Protein AF-0000000070113422 (afdb_homodimer)

Nearest PDB structures (foldseek):
  3vpr-assembly2_D  TM=5.831E-01  e=2.832E-05  Thermus thermophilus HB8
  3vpr-assembly2_C  TM=5.963E-01  e=5.078E-05  Thermus thermophilus HB8
  4x1e-assembly1_B  TM=6.427E-01  e=1.493E-04  Escherichia coli CFT073
  3v6g-assembly1_A  TM=6.268E-01  e=6.877E-04  Mycobacterium tuberculosis
  2g3b-assembly1_A  TM=4.630E-01  e=4.800E-04  Rhodococcus jostii RHA1

Foldseek 3Di:
DPDDDPVRLLLLLLLLVLQQCLVQNLVRDDLCNSCVRSVHDSVVSCVVQVDSVSSVVVSLVVLLVQLLVLLVVLVPPDQDLVLLLSSLLSVLVVCLVRVSSLSLLVSLVVDDCPDPSNVSNVSNVVSSCSSNPPNQVPDVVSNQLQVVLSVLSSVCSNVCSVVDDPVNSVVSSVSSSVSSVPPDPD/DPDDDPVRLLLLLLLLVLQQCLVQNLVRDDLCNSCVRSVHDSVVSCVVVVDSVSSVVSSLVVLLVQLLVLLVVLVPPDQDLVLLLSSLLSVLVVCLVRVSSLSLLVSLVVDDCPDPSVVSNVSNVVSSCSSNPPNQVPDVVSNQLQVVLSVLSSVCSNVCSVVDDPVNSVVSSVSSSVSSVPPDPD

InterPro domains:
  IPR001647 DNA-binding HTH domain, TetR-type [PF00440] (13-59)
  IPR001647 DNA-binding HTH domain, TetR-type [PR00455] (13-26)
  IPR001647 DNA-binding HTH domain, TetR-type [PR00455] (34-57)
  IPR001647 DNA-binding HTH domain, TetR-type [PS50977] (7-67)
  IPR009057 Homedomain-like superfamily [SSF46689] (3-75)
  IPR050109 HTH-type, TetR-like transcriptional regulator [PTHR30055] (1-180)

Organism: Actinoplanes teichomyceticus (NCBI:txid1867)

pLDDT: mean 88.75, std 9.67, range [28.05, 96.75]

Structure (mmCIF, N/CA/C/O backbone):
data_AF-0000000070113422-model_v1
#
loop_
_entity.id
_entity.type
_entity.pdbx_description
1 polymer 'TetR family transcriptional regulator'
#
loop_
_atom_site.group_PDB
_atom_site.id
_atom_site.type_symbol
_atom_site.label_atom_id
_atom_site.label_alt_id
_atom_site.label_comp_id
_atom_site.label_asym_id
_atom_site.label_entity_id
_atom_site.label_seq_id
_atom_site.pdbx_PDB_ins_code
_atom_site.Cartn_x
_atom_site.Cartn_y
_atom_site.Cartn_z
_atom_site.occupancy
_atom_site.B_iso_or_equiv
_atom_site.auth_seq_id
_atom_site.auth_comp_id
_atom_site.auth_asym_id
_atom_site.auth_atom_id
_atom_site.pdbx_PDB_model_num
ATOM 1 N N . MET A 1 1 ? -3.396 35.594 -3.293 1 52.91 1 MET A N 1
ATOM 2 C CA . MET A 1 1 ? -3.623 34.5 -2.342 1 52.91 1 MET A CA 1
ATOM 3 C C . MET A 1 1 ? -2.889 34.75 -1.03 1 52.91 1 MET A C 1
ATOM 5 O O . MET A 1 1 ? -1.793 35.312 -1.03 1 52.91 1 MET A O 1
ATOM 9 N N . PRO A 1 2 ? -3.58 34.875 0.141 1 65.56 2 PRO A N 1
ATOM 10 C CA . PRO A 1 2 ? -2.936 35.156 1.428 1 65.56 2 PRO A CA 1
ATOM 11 C C . PRO A 1 2 ? -1.639 34.375 1.618 1 65.56 2 PRO A C 1
ATOM 13 O O . PRO A 1 2 ? -1.47 33.281 1.034 1 65.56 2 PRO A O 1
ATOM 16 N N . ARG A 1 3 ? -0.644 34.969 2.029 1 72.62 3 ARG A N 1
ATOM 17 C CA . ARG A 1 3 ? 0.662 34.375 2.309 1 72.62 3 ARG A CA 1
ATOM 18 C C . ARG A 1 3 ? 0.523 33.125 3.139 1 72.62 3 ARG A C 1
ATOM 20 O O . ARG A 1 3 ? -0.193 33.094 4.141 1 72.62 3 ARG A O 1
ATOM 27 N N . PRO A 1 4 ? 1.036 31.938 2.666 1 71.69 4 PRO A N 1
ATOM 28 C CA . PRO A 1 4 ? 0.929 30.719 3.471 1 71.69 4 PRO A CA 1
ATOM 29 C C . PRO A 1 4 ? 1.475 30.906 4.887 1 71.69 4 PRO A C 1
ATOM 31 O O . PRO A 1 4 ? 2.428 31.656 5.094 1 71.69 4 PRO A O 1
ATOM 34 N N . THR A 1 5 ? 0.739 30.391 5.914 1 83.31 5 THR A N 1
ATOM 35 C CA . THR A 1 5 ? 1.202 30.375 7.297 1 83.31 5 THR A CA 1
ATOM 36 C C . THR A 1 5 ? 2.457 29.516 7.434 1 83.31 5 THR A C 1
ATOM 38 O O . THR A 1 5 ? 2.797 28.75 6.531 1 83.31 5 THR A O 1
ATOM 41 N N . LYS A 1 6 ? 3.221 29.766 8.484 1 82.44 6 LYS A N 1
ATOM 42 C CA . LYS A 1 6 ? 4.43 29 8.766 1 82.44 6 LYS A CA 1
ATOM 43 C C . LYS A 1 6 ? 4.141 27.5 8.773 1 82.44 6 LYS A C 1
ATOM 45 O O . LYS A 1 6 ? 4.918 26.703 8.234 1 82.44 6 LYS A O 1
ATOM 50 N N . GLN A 1 7 ? 3.006 27.156 9.305 1 83.44 7 GLN A N 1
ATOM 51 C CA . GLN A 1 7 ? 2.633 25.75 9.414 1 83.44 7 GLN A CA 1
ATOM 52 C C . GLN A 1 7 ? 2.354 25.141 8.039 1 83.44 7 GLN A C 1
ATOM 54 O O . GLN A 1 7 ? 2.734 24 7.773 1 83.44 7 GLN A O 1
ATOM 59 N N . GLN A 1 8 ? 1.734 25.922 7.227 1 84.62 8 GLN A N 1
ATOM 60 C CA . GLN A 1 8 ? 1.415 25.453 5.887 1 84.62 8 GLN A CA 1
ATOM 61 C C . GLN A 1 8 ? 2.682 25.203 5.07 1 84.62 8 GLN A C 1
ATOM 63 O O . GLN A 1 8 ? 2.764 24.25 4.309 1 84.62 8 GLN A O 1
ATOM 68 N N . ILE A 1 9 ? 3.615 26.125 5.293 1 85.88 9 ILE A N 1
ATOM 69 C CA . ILE A 1 9 ? 4.887 26 4.586 1 85.88 9 ILE A CA 1
ATOM 70 C C . ILE A 1 9 ? 5.621 24.75 5.07 1 85.88 9 ILE A C 1
ATOM 72 O O . ILE A 1 9 ? 6.129 23.969 4.262 1 85.88 9 ILE A O 1
ATOM 76 N N . ASP A 1 10 ? 5.66 24.547 6.371 1 90.31 10 ASP A N 1
ATOM 77 C CA . ASP A 1 10 ? 6.312 23.375 6.93 1 90.31 10 ASP A CA 1
ATOM 78 C C . ASP A 1 10 ? 5.66 22.094 6.418 1 90.31 10 ASP A C 1
ATOM 80 O O . ASP A 1 10 ? 6.352 21.125 6.078 1 90.31 10 ASP A O 1
ATOM 84 N N . ASP A 1 11 ? 4.344 22.172 6.32 1 89.62 11 ASP A N 1
ATOM 85 C CA . ASP A 1 11 ? 3.615 21 5.844 1 89.62 11 ASP A CA 1
ATOM 86 C C . ASP A 1 11 ? 3.99 20.672 4.402 1 89.62 11 ASP A C 1
ATOM 88 O O . ASP A 1 11 ? 4.152 19.5 4.055 1 89.62 11 ASP A O 1
ATOM 92 N N . GLU A 1 12 ? 4.074 21.641 3.672 1 90.5 12 GLU A N 1
ATOM 93 C CA . GLU A 1 12 ? 4.445 21.453 2.271 1 90.5 12 GLU A CA 1
ATOM 94 C C . GLU A 1 12 ? 5.852 20.875 2.145 1 90.5 12 GLU A C 1
ATOM 96 O O . GLU A 1 12 ? 6.082 19.953 1.357 1 90.5 12 GLU A O 1
ATOM 101 N N . ILE A 1 13 ? 6.746 21.438 2.902 1 93.38 13 ILE A N 1
ATOM 102 C CA . ILE A 1 13 ? 8.133 20.984 2.879 1 93.38 13 ILE A CA 1
ATOM 103 C C . ILE A 1 13 ? 8.211 19.531 3.354 1 93.38 13 ILE A C 1
ATOM 105 O O . ILE A 1 13 ? 8.852 18.703 2.713 1 93.38 13 ILE A O 1
ATOM 109 N N . LEU A 1 14 ? 7.523 19.297 4.441 1 94.94 14 LEU A N 1
ATOM 110 C CA . LEU A 1 14 ? 7.602 17.969 5.051 1 94.94 14 LEU A CA 1
ATOM 111 C C . LEU A 1 14 ? 6.953 16.922 4.156 1 94.94 14 LEU A C 1
ATOM 113 O O . LEU A 1 14 ? 7.438 15.789 4.07 1 94.94 14 LEU A O 1
ATOM 117 N N . ASP A 1 15 ? 5.887 17.312 3.502 1 94.5 15 ASP A N 1
ATOM 118 C CA . ASP A 1 15 ? 5.242 16.359 2.6 1 94.5 15 ASP A CA 1
ATOM 119 C C . ASP A 1 15 ? 6.117 16.078 1.381 1 94.5 15 ASP A C 1
ATOM 121 O O . ASP A 1 15 ? 6.211 14.93 0.93 1 94.5 15 ASP A O 1
ATOM 125 N N . ALA A 1 16 ? 6.711 17.047 0.904 1 93.69 16 ALA A N 1
ATOM 126 C CA . ALA A 1 16 ? 7.637 16.875 -0.215 1 93.69 16 ALA A CA 1
ATOM 127 C C . ALA A 1 16 ? 8.828 16.016 0.185 1 93.69 16 ALA A C 1
ATOM 129 O O . ALA A 1 16 ? 9.25 15.133 -0.573 1 93.69 16 ALA A O 1
ATOM 130 N N . ALA A 1 17 ? 9.359 16.312 1.336 1 95.06 17 ALA A N 1
ATOM 131 C CA . ALA A 1 17 ? 10.461 15.5 1.854 1 95.06 17 ALA A CA 1
ATOM 132 C C . ALA A 1 17 ? 10.039 14.039 2.004 1 95.06 17 ALA A C 1
ATOM 134 O O . ALA A 1 17 ? 10.781 13.133 1.61 1 95.06 17 ALA A O 1
ATOM 135 N N . ALA A 1 18 ? 8.852 13.859 2.557 1 94 18 ALA A N 1
ATOM 136 C CA . ALA A 1 18 ? 8.32 12.508 2.744 1 94 18 ALA A CA 1
ATOM 137 C C . ALA A 1 18 ? 8.234 11.766 1.415 1 94 18 ALA A C 1
ATOM 139 O O . ALA A 1 18 ? 8.602 10.594 1.332 1 94 18 ALA A O 1
ATOM 140 N N . HIS A 1 19 ? 7.777 12.438 0.447 1 92.31 19 HIS A N 1
ATOM 141 C CA . HIS A 1 19 ? 7.664 11.852 -0.885 1 92.31 19 HIS A CA 1
ATOM 142 C C . HIS A 1 19 ? 9.031 11.43 -1.419 1 92.31 19 HIS A C 1
ATOM 144 O O . HIS A 1 19 ? 9.18 10.328 -1.949 1 92.31 19 HIS A O 1
ATOM 150 N N . LEU A 1 20 ? 9.984 12.25 -1.266 1 92.38 20 LEU A N 1
ATOM 151 C CA . LEU A 1 20 ? 11.328 11.969 -1.763 1 92.38 20 LEU A CA 1
ATOM 152 C C . LEU A 1 20 ? 11.984 10.859 -0.951 1 92.38 20 LEU A C 1
ATOM 154 O O . LEU A 1 20 ? 12.656 9.984 -1.511 1 92.38 20 LEU A O 1
ATOM 158 N N . PHE A 1 21 ? 11.789 10.891 0.364 1 91.94 21 PHE A N 1
ATOM 159 C CA . PHE A 1 21 ? 12.289 9.82 1.209 1 91.94 21 PHE A CA 1
ATOM 160 C C . PHE A 1 21 ? 11.664 8.484 0.818 1 91.94 21 PHE A C 1
ATOM 162 O O . PHE A 1 21 ? 12.344 7.457 0.794 1 91.94 21 PHE A O 1
ATOM 169 N N . ALA A 1 22 ? 10.422 8.508 0.494 1 89.88 22 ALA A N 1
ATOM 170 C CA . ALA A 1 22 ? 9.711 7.297 0.097 1 89.88 22 ALA A CA 1
ATOM 171 C C . ALA A 1 22 ? 10.289 6.723 -1.195 1 89.88 22 ALA A C 1
ATOM 173 O O . ALA A 1 22 ? 10.453 5.508 -1.323 1 89.88 22 ALA A O 1
ATOM 174 N N . ARG A 1 23 ? 10.633 7.574 -2.066 1 85.44 23 ARG A N 1
ATOM 175 C CA . ARG A 1 23 ? 11.039 7.172 -3.41 1 85.44 23 ARG A CA 1
ATOM 176 C C . ARG A 1 23 ? 12.508 6.773 -3.443 1 85.44 23 ARG A C 1
ATOM 178 O O . ARG A 1 23 ? 12.883 5.809 -4.117 1 85.44 23 ARG A O 1
ATOM 185 N N . HIS A 1 24 ? 13.328 7.492 -2.643 1 84.88 24 HIS A N 1
ATOM 186 C CA . HIS A 1 24 ? 14.766 7.324 -2.828 1 84.88 24 HIS A CA 1
ATOM 187 C C . HIS A 1 24 ? 15.422 6.762 -1.573 1 84.88 24 HIS A C 1
ATOM 189 O O . HIS A 1 24 ? 16.578 6.316 -1.615 1 84.88 24 HIS A O 1
ATOM 195 N N . GLY A 1 25 ? 14.633 6.754 -0.522 1 85.88 25 GLY A N 1
ATOM 196 C CA . GLY A 1 25 ? 15.234 6.395 0.754 1 85.88 25 GLY A CA 1
ATOM 197 C C . GLY A 1 25 ? 15.828 7.582 1.488 1 85.88 25 GLY A C 1
ATOM 198 O O . GLY A 1 25 ? 16.047 8.641 0.893 1 85.88 25 GLY A O 1
ATOM 199 N N . PHE A 1 26 ? 16.188 7.383 2.76 1 84.44 26 PHE A N 1
ATOM 200 C CA . PHE A 1 26 ? 16.719 8.453 3.59 1 84.44 26 PHE A CA 1
ATOM 201 C C . PHE A 1 26 ? 18.156 8.781 3.18 1 84.44 26 PHE A C 1
ATOM 203 O O . PHE A 1 26 ? 18.516 9.945 3.053 1 84.44 26 PHE A O 1
ATOM 210 N N . LYS A 1 27 ? 18.875 7.809 2.939 1 83.12 27 LYS A N 1
ATOM 211 C CA . LYS A 1 27 ? 20.297 7.973 2.668 1 83.12 27 LYS A CA 1
ATOM 212 C C . LYS A 1 27 ? 20.531 8.633 1.309 1 83.12 27 LYS A C 1
ATOM 214 O O . LYS A 1 27 ? 21.406 9.484 1.165 1 83.12 27 LYS A O 1
ATOM 219 N N . GLU A 1 28 ? 19.656 8.352 0.332 1 86.44 28 GLU A N 1
ATOM 220 C CA . GLU A 1 28 ? 19.906 8.781 -1.042 1 86.44 28 GLU A CA 1
ATOM 221 C C . GLU A 1 28 ? 19.219 10.117 -1.33 1 86.44 28 GLU A C 1
ATOM 223 O O . GLU A 1 28 ? 19.422 10.695 -2.398 1 86.44 28 GLU A O 1
ATOM 228 N N . THR A 1 29 ? 18.438 10.57 -0.414 1 91.81 29 THR A N 1
ATOM 229 C CA . THR A 1 29 ? 17.781 11.859 -0.597 1 91.81 29 THR A CA 1
ATOM 230 C C . THR A 1 29 ? 18.609 12.984 0.016 1 91.81 29 THR A C 1
ATOM 232 O O . THR A 1 29 ? 18.906 12.961 1.211 1 91.81 29 THR A O 1
ATOM 235 N N . SER A 1 30 ? 18.938 13.984 -0.777 1 93.38 30 SER A N 1
ATOM 236 C CA . SER A 1 30 ? 19.719 15.109 -0.285 1 93.38 30 SER A CA 1
ATOM 237 C C . SER A 1 30 ? 18.828 16.281 0.105 1 93.38 30 SER A C 1
ATOM 239 O O . SER A 1 30 ? 17.688 16.391 -0.367 1 93.38 30 SER A O 1
ATOM 241 N N . VAL A 1 31 ? 19.406 17.094 0.921 1 94.12 31 VAL A N 1
ATOM 242 C CA . VAL A 1 31 ? 18.703 18.312 1.327 1 94.12 31 VAL A CA 1
ATOM 243 C C . VAL A 1 31 ? 18.484 19.203 0.112 1 94.12 31 VAL A C 1
ATOM 245 O O . VAL A 1 31 ? 17.422 19.844 -0.012 1 94.12 31 VAL A O 1
ATOM 248 N N . GLN A 1 32 ? 19.391 19.234 -0.772 1 94.81 32 GLN A N 1
ATOM 249 C CA . GLN A 1 32 ? 19.281 20.031 -1.986 1 94.81 32 GLN A CA 1
ATOM 250 C C . GLN A 1 32 ? 18.109 19.578 -2.842 1 94.81 32 GLN A C 1
ATOM 252 O O . GLN A 1 32 ? 17.359 20.391 -3.381 1 94.81 32 GLN A O 1
ATOM 257 N N . ARG A 1 33 ? 17.922 18.328 -2.979 1 94.12 33 ARG A N 1
ATOM 258 C CA . ARG A 1 33 ? 16.828 17.781 -3.762 1 94.12 33 ARG A CA 1
ATOM 259 C C . ARG A 1 33 ? 15.477 18.188 -3.174 1 94.12 33 ARG A C 1
ATOM 261 O O . ARG A 1 33 ? 14.539 18.5 -3.912 1 94.12 33 ARG A O 1
ATOM 268 N N . ILE A 1 34 ? 15.391 18.125 -1.878 1 95 34 ILE A N 1
ATOM 269 C CA . ILE A 1 34 ? 14.156 18.516 -1.203 1 95 34 ILE A CA 1
ATOM 270 C C . ILE A 1 34 ? 13.906 20.016 -1.403 1 95 34 ILE A C 1
ATOM 272 O O . ILE A 1 34 ? 12.789 20.422 -1.719 1 95 34 ILE A O 1
ATOM 276 N N . ALA A 1 35 ? 14.961 20.766 -1.252 1 95.25 35 ALA A N 1
ATOM 277 C CA . ALA A 1 35 ? 14.859 22.203 -1.458 1 95.25 35 ALA A CA 1
ATOM 278 C C . ALA A 1 35 ? 14.359 22.531 -2.865 1 95.25 35 ALA A C 1
ATOM 280 O O . ALA A 1 35 ? 13.445 23.344 -3.039 1 95.25 35 ALA A O 1
ATOM 281 N N . ASP A 1 36 ? 14.891 21.891 -3.842 1 94.94 36 ASP A N 1
ATOM 282 C CA . ASP A 1 36 ? 14.516 22.078 -5.238 1 94.94 36 ASP A CA 1
ATOM 283 C C . ASP A 1 36 ? 13.047 21.734 -5.469 1 94.94 36 ASP A C 1
ATOM 285 O O . ASP A 1 36 ? 12.352 22.406 -6.223 1 94.94 36 ASP A O 1
ATOM 289 N N . ALA A 1 37 ? 12.586 20.75 -4.812 1 91.88 37 ALA A N 1
ATOM 290 C CA . ALA A 1 37 ? 11.227 20.25 -5 1 91.88 37 ALA A CA 1
ATOM 291 C C . ALA A 1 37 ? 10.203 21.25 -4.469 1 91.88 37 ALA A C 1
ATOM 293 O O . ALA A 1 37 ? 9.078 21.328 -4.969 1 91.88 37 ALA A O 1
ATOM 294 N N . VAL A 1 38 ? 10.531 21.969 -3.49 1 92.56 38 VAL A N 1
ATOM 295 C CA . VAL A 1 38 ? 9.562 22.844 -2.852 1 92.56 38 VAL A CA 1
ATOM 296 C C . VAL A 1 38 ? 9.836 24.297 -3.252 1 92.56 38 VAL A C 1
ATOM 298 O O . VAL A 1 38 ? 9.117 25.203 -2.842 1 92.56 38 VAL A O 1
ATOM 301 N N . GLY A 1 39 ? 10.875 24.516 -4.008 1 93 39 GLY A N 1
ATOM 302 C CA . GLY A 1 39 ? 11.195 25.844 -4.48 1 93 39 GLY A CA 1
ATOM 303 C C . GLY A 1 39 ? 11.859 26.703 -3.42 1 93 39 GLY A C 1
ATOM 304 O O . GLY A 1 39 ? 11.602 27.906 -3.342 1 93 39 GLY A O 1
ATOM 305 N N . TYR A 1 40 ? 12.523 26.156 -2.545 1 90.19 40 TYR A N 1
ATOM 306 C CA . TYR A 1 40 ? 13.297 26.844 -1.519 1 90.19 40 TYR A CA 1
ATOM 307 C C . TYR A 1 40 ? 14.789 26.75 -1.809 1 90.19 40 TYR A C 1
ATOM 309 O O . TYR A 1 40 ? 15.234 25.859 -2.541 1 90.19 40 TYR A O 1
ATOM 317 N N . SER A 1 41 ? 15.547 27.719 -1.226 1 92.69 41 SER A N 1
ATOM 318 C CA . SER A 1 41 ? 17 27.562 -1.205 1 92.69 41 SER A CA 1
ATOM 319 C C . SER A 1 41 ? 17.422 26.547 -0.147 1 92.69 41 SER A C 1
ATOM 321 O O . SER A 1 41 ? 16.719 26.328 0.838 1 92.69 41 SER A O 1
ATOM 323 N N . LYS A 1 42 ? 18.547 25.906 -0.457 1 94.31 42 LYS A N 1
ATOM 324 C CA . LYS A 1 42 ? 19.094 24.984 0.54 1 94.31 42 LYS A CA 1
ATOM 325 C C . LYS A 1 42 ? 19.297 25.688 1.882 1 94.31 42 LYS A C 1
ATOM 327 O O . LYS A 1 42 ? 18.984 25.125 2.934 1 94.31 42 LYS A O 1
ATOM 332 N N . THR A 1 43 ? 19.719 26.938 1.799 1 93.56 43 THR A N 1
ATOM 333 C CA . THR A 1 43 ? 19.969 27.719 3 1 93.56 43 THR A CA 1
ATOM 334 C C . THR A 1 43 ? 18.656 27.984 3.75 1 93.56 43 THR A C 1
ATOM 336 O O . THR A 1 43 ? 18.609 27.844 4.973 1 93.56 43 THR A O 1
ATOM 339 N N . GLY A 1 44 ? 17.656 28.328 3.049 1 92.88 44 GLY A N 1
ATOM 340 C CA . GLY A 1 44 ? 16.359 28.562 3.648 1 92.88 44 GLY A CA 1
ATOM 341 C C . GLY A 1 44 ? 15.781 27.328 4.316 1 92.88 44 GLY A C 1
ATOM 342 O O . GLY A 1 44 ? 15.203 27.422 5.402 1 92.88 44 GLY A O 1
ATOM 343 N N . LEU A 1 45 ? 15.961 26.219 3.654 1 94.25 45 LEU A N 1
ATOM 344 C CA . LEU A 1 45 ? 15.484 24.953 4.199 1 94.25 45 LEU A CA 1
ATOM 345 C C . LEU A 1 45 ? 16.25 24.578 5.465 1 94.25 45 LEU A C 1
ATOM 347 O O . LEU A 1 45 ? 15.648 24.141 6.449 1 94.25 45 LEU A O 1
ATOM 351 N N . LEU A 1 46 ? 17.547 24.859 5.453 1 94.12 46 LEU A N 1
ATOM 352 C CA . LEU A 1 46 ? 18.406 24.5 6.57 1 94.12 46 LEU A CA 1
ATOM 353 C C . LEU A 1 46 ? 18.188 25.422 7.762 1 94.12 46 LEU A C 1
ATOM 355 O O . LEU A 1 46 ? 18.5 25.062 8.898 1 94.12 46 LEU A O 1
ATOM 359 N N . HIS A 1 47 ? 17.688 26.578 7.5 1 93.44 47 HIS A N 1
ATOM 360 C CA . HIS A 1 47 ? 17.281 27.453 8.594 1 93.44 47 HIS A CA 1
ATOM 361 C C . HIS A 1 47 ? 16.125 26.859 9.375 1 93.44 47 HIS A C 1
ATOM 363 O O . HIS A 1 47 ? 16.062 26.984 10.602 1 93.44 47 HIS A O 1
ATOM 369 N N . ARG A 1 48 ? 15.273 26.203 8.695 1 92 48 ARG A N 1
ATOM 370 C CA . ARG A 1 48 ? 14.102 25.609 9.312 1 92 48 ARG A CA 1
ATOM 371 C C . ARG A 1 48 ? 14.422 24.219 9.867 1 92 48 ARG A C 1
ATOM 373 O O . ARG A 1 48 ? 13.953 23.859 10.953 1 92 48 ARG A O 1
ATOM 380 N N . PHE A 1 49 ? 15.188 23.453 9.086 1 94.81 49 PHE A N 1
ATOM 381 C CA . PHE A 1 49 ? 15.625 22.109 9.445 1 94.81 49 PHE A CA 1
ATOM 382 C C . PHE A 1 49 ? 17.141 21.969 9.305 1 94.81 49 PHE A C 1
ATOM 384 O O . PHE A 1 49 ? 17.641 21.625 8.234 1 94.81 49 PHE A O 1
ATOM 391 N N . PRO A 1 50 ? 17.828 22.141 10.383 1 93.88 50 PRO A N 1
ATOM 392 C CA . PRO A 1 50 ? 19.266 22.391 10.352 1 93.88 50 PRO A CA 1
ATOM 393 C C . PRO A 1 50 ? 20.062 21.219 9.773 1 93.88 50 PRO A C 1
ATOM 395 O O . PRO A 1 50 ? 21.188 21.406 9.312 1 93.88 50 PRO A O 1
ATOM 398 N N . THR A 1 51 ? 19.516 19.984 9.961 1 93 51 THR A N 1
ATOM 399 C CA . THR A 1 51 ? 20.203 18.812 9.398 1 93 51 THR A CA 1
ATOM 400 C C . THR A 1 51 ? 19.203 17.922 8.664 1 93 51 THR A C 1
ATOM 402 O O . THR A 1 51 ? 17.984 18.047 8.844 1 93 51 THR A O 1
ATOM 405 N N . LYS A 1 52 ? 19.766 17.062 7.84 1 92 52 LYS A N 1
ATOM 406 C CA . LYS A 1 52 ? 18.922 16.062 7.168 1 92 52 LYS A CA 1
ATOM 407 C C . LYS A 1 52 ? 18.188 15.188 8.18 1 92 52 LYS A C 1
ATOM 409 O O . LYS A 1 52 ? 17.031 14.844 7.988 1 92 52 LYS A O 1
ATOM 414 N N . GLU A 1 53 ? 18.906 14.875 9.242 1 92.19 53 GLU A N 1
ATOM 415 C CA . GLU A 1 53 ? 18.328 14.055 10.297 1 92.19 53 GLU A CA 1
ATOM 416 C C . GLU A 1 53 ? 17.172 14.773 10.992 1 92.19 53 GLU A C 1
ATOM 418 O O . GLU A 1 53 ? 16.156 14.156 11.312 1 92.19 53 GLU A O 1
ATOM 423 N N . ALA A 1 54 ? 17.359 15.984 11.18 1 94.5 54 ALA A N 1
ATOM 424 C CA . ALA A 1 54 ? 16.297 16.781 11.789 1 94.5 54 ALA A CA 1
ATOM 425 C C . ALA A 1 54 ? 15.07 16.828 10.883 1 94.5 54 ALA A C 1
ATOM 427 O O . ALA A 1 54 ? 13.938 16.797 11.375 1 94.5 54 ALA A O 1
ATOM 428 N N . LEU A 1 55 ? 15.344 16.906 9.602 1 94.06 55 LEU A N 1
ATOM 429 C CA . LEU A 1 55 ? 14.258 16.906 8.633 1 94.06 55 LEU A CA 1
ATOM 430 C C . LEU A 1 55 ? 13.539 15.562 8.617 1 94.06 55 LEU A C 1
ATOM 432 O O . LEU A 1 55 ? 12.305 15.516 8.617 1 94.06 55 LEU A O 1
ATOM 436 N N . GLN A 1 56 ? 14.305 14.523 8.656 1 92.38 56 GLN A N 1
ATOM 437 C CA . GLN A 1 56 ? 13.742 13.18 8.719 1 92.38 56 GLN A CA 1
ATOM 438 C C . GLN A 1 56 ? 12.875 13.008 9.961 1 92.38 56 GLN A C 1
ATOM 440 O O . GLN A 1 56 ? 11.758 12.492 9.875 1 92.38 56 GLN A O 1
ATOM 445 N N . GLU A 1 57 ? 13.383 13.406 11.047 1 93.38 57 GLU A N 1
ATOM 446 C CA . GLU A 1 57 ? 12.656 13.312 12.305 1 93.38 57 GLU A CA 1
ATOM 447 C C . GLU A 1 57 ? 11.367 14.141 12.266 1 93.38 57 GLU A C 1
ATOM 449 O O . GLU A 1 57 ? 10.336 13.711 12.766 1 93.38 57 GLU A O 1
ATOM 454 N N . ALA A 1 58 ? 11.477 15.266 11.672 1 94.5 58 ALA A N 1
ATOM 455 C CA . ALA A 1 58 ? 10.32 16.156 11.578 1 94.5 58 ALA A CA 1
ATOM 456 C C . ALA A 1 58 ? 9.219 15.531 10.734 1 94.5 58 ALA A C 1
ATOM 458 O O . ALA A 1 58 ? 8.031 15.695 11.031 1 94.5 58 ALA A O 1
ATOM 459 N N . VAL A 1 59 ? 9.586 14.883 9.688 1 94.19 59 VAL A N 1
ATOM 460 C CA . VAL A 1 59 ? 8.625 14.219 8.82 1 94.19 59 VAL A CA 1
ATOM 461 C C . VAL A 1 59 ? 7.871 13.148 9.609 1 94.19 59 VAL A C 1
ATOM 463 O O . VAL A 1 59 ? 6.641 13.094 9.57 1 94.19 59 VAL A O 1
ATOM 466 N N . VAL A 1 60 ? 8.586 12.328 10.352 1 92.56 60 VAL A N 1
ATOM 467 C CA . VAL A 1 60 ? 7.992 11.25 11.141 1 92.56 60 VAL A CA 1
ATOM 468 C C . VAL A 1 60 ? 7.129 11.836 12.25 1 92.56 60 VAL A C 1
ATOM 470 O O . VAL A 1 60 ? 6 11.391 12.477 1 92.56 60 VAL A O 1
ATOM 473 N N . GLU A 1 61 ? 7.648 12.82 12.867 1 93.38 61 GLU A N 1
ATOM 474 C CA . GLU A 1 61 ? 6.934 13.453 13.969 1 93.38 61 GLU A CA 1
ATOM 475 C C . GLU A 1 61 ? 5.633 14.094 13.492 1 93.38 61 GLU A C 1
ATOM 477 O O . GLU A 1 61 ? 4.641 14.117 14.219 1 93.38 61 GLU A O 1
ATOM 482 N N . ARG A 1 62 ? 5.711 14.664 12.367 1 92 62 ARG A N 1
ATOM 483 C CA . ARG A 1 62 ? 4.492 15.25 11.812 1 92 62 ARG A CA 1
ATOM 484 C C . ARG A 1 62 ? 3.42 14.18 11.609 1 92 62 ARG A C 1
ATOM 486 O O . ARG A 1 62 ? 2.252 14.398 11.938 1 92 62 ARG A O 1
ATOM 493 N N . CYS A 1 63 ? 3.785 13.062 11.086 1 90.62 63 CYS A N 1
ATOM 494 C CA . CYS A 1 63 ? 2.857 11.953 10.891 1 90.62 63 CYS A CA 1
ATOM 495 C C . CYS A 1 63 ? 2.291 11.469 12.219 1 90.62 63 CYS A C 1
ATOM 497 O O . CYS A 1 63 ? 1.075 11.344 12.367 1 90.62 63 CYS A O 1
ATOM 499 N N . VAL A 1 64 ? 3.152 11.266 13.148 1 92.12 64 VAL A N 1
ATOM 500 C CA . VAL A 1 64 ? 2.773 10.797 14.477 1 92.12 64 VAL A CA 1
ATOM 501 C C . VAL A 1 64 ? 1.841 11.812 15.133 1 92.12 64 VAL A C 1
ATOM 503 O O . VAL A 1 64 ? 0.813 11.438 15.711 1 92.12 64 VAL A O 1
ATOM 506 N N . GLY A 1 65 ? 2.238 13.055 15 1 92.81 65 GLY A N 1
ATOM 507 C CA . GLY A 1 65 ? 1.433 14.109 15.586 1 92.81 65 GLY A CA 1
ATOM 508 C C . GLY A 1 65 ? 0.026 14.172 15.023 1 92.81 65 GLY A C 1
ATOM 509 O O . GLY A 1 65 ? -0.941 14.352 15.766 1 92.81 65 GLY A O 1
ATOM 510 N N . GLN A 1 66 ? -0.119 14.055 13.758 1 92.31 66 GLN A N 1
ATOM 511 C CA . GLN A 1 66 ? -1.424 14.078 13.102 1 92.31 66 GLN A CA 1
ATOM 512 C C . GLN A 1 66 ? -2.285 12.898 13.539 1 92.31 66 GLN A C 1
ATOM 514 O O . GLN A 1 66 ? -3.486 13.055 13.773 1 92.31 66 GLN A O 1
ATOM 519 N N . LEU A 1 67 ? -1.705 11.75 13.648 1 92.88 67 LEU A N 1
ATOM 520 C CA . LEU A 1 67 ? -2.428 10.562 14.109 1 92.88 67 LEU A CA 1
ATOM 521 C C . LEU A 1 67 ? -2.83 10.711 15.578 1 92.88 67 LEU A C 1
ATOM 523 O O . LEU A 1 67 ? -3.922 10.297 15.969 1 92.88 67 LEU A O 1
ATOM 527 N N . ARG A 1 68 ? -1.936 11.258 16.328 1 93.69 68 ARG A N 1
ATOM 528 C CA . ARG A 1 68 ? -2.25 11.523 17.734 1 93.69 68 ARG A CA 1
ATOM 529 C C . ARG A 1 68 ? -3.436 12.477 17.859 1 93.69 68 ARG A C 1
ATOM 531 O O . ARG A 1 68 ? -4.281 12.305 18.734 1 93.69 68 ARG A O 1
ATOM 538 N N . GLU A 1 69 ? -3.436 13.453 17.016 1 94.31 69 GLU A N 1
ATOM 539 C CA . GLU A 1 69 ? -4.566 14.375 17.016 1 94.31 69 GLU A CA 1
ATOM 540 C C . GLU A 1 69 ? -5.871 13.648 16.688 1 94.31 69 GLU A C 1
ATOM 542 O O . GLU A 1 69 ? -6.898 13.906 17.312 1 94.31 69 GLU A O 1
ATOM 547 N N . ILE A 1 70 ? -5.863 12.758 15.766 1 94.31 70 ILE A N 1
ATOM 548 C CA . ILE A 1 70 ? -7.039 11.961 15.438 1 94.31 70 ILE A CA 1
ATOM 549 C C . ILE A 1 70 ? -7.465 11.148 16.656 1 94.31 70 ILE A C 1
ATOM 551 O O . ILE A 1 70 ? -8.648 11.117 17 1 94.31 70 ILE A O 1
ATOM 555 N N . ALA A 1 71 ? -6.488 10.492 17.266 1 93.5 71 ALA A N 1
ATOM 556 C CA . ALA A 1 71 ? -6.77 9.68 18.453 1 93.5 71 ALA A CA 1
ATOM 557 C C . ALA A 1 71 ? -7.414 10.523 19.547 1 93.5 71 ALA A C 1
ATOM 559 O O . ALA A 1 71 ? -8.344 10.07 20.219 1 93.5 71 ALA A O 1
ATOM 560 N N . THR A 1 72 ? -6.895 11.719 19.719 1 94.06 72 THR A N 1
ATOM 561 C CA . THR A 1 72 ? -7.391 12.609 20.766 1 94.06 72 THR A CA 1
ATOM 562 C C . THR A 1 72 ? -8.828 13.031 20.484 1 94.06 72 THR A C 1
ATOM 564 O O . THR A 1 72 ? -9.641 13.164 21.406 1 94.06 72 THR A O 1
ATOM 567 N N . THR A 1 73 ? -9.148 13.234 19.203 1 93.62 73 THR A N 1
ATOM 568 C CA . THR A 1 73 ? -10.484 13.688 18.812 1 93.62 73 THR A CA 1
ATOM 569 C C . THR A 1 73 ? -11.516 12.594 19.047 1 93.62 73 THR A C 1
ATOM 571 O O . THR A 1 73 ? -12.695 12.883 19.266 1 93.62 73 THR A O 1
ATOM 574 N N . VAL A 1 74 ? -11.062 11.344 19.094 1 94.06 74 VAL A N 1
ATOM 575 C CA . VAL A 1 74 ? -12.023 10.25 19.188 1 94.06 74 VAL A CA 1
ATOM 576 C C . VAL A 1 74 ? -11.906 9.57 20.547 1 94.06 74 VAL A C 1
ATOM 578 O O . VAL A 1 74 ? -12.523 8.531 20.781 1 94.06 74 VAL A O 1
ATOM 581 N N . VAL A 1 75 ? -11.109 10.117 21.484 1 90.12 75 VAL A N 1
ATOM 582 C CA . VAL A 1 75 ? -10.727 9.469 22.734 1 90.12 75 VAL A CA 1
ATOM 583 C C . VAL A 1 75 ? -11.977 9.203 23.578 1 90.12 75 VAL A C 1
ATOM 585 O O . VAL A 1 75 ? -12.023 8.234 24.344 1 90.12 75 VAL A O 1
ATOM 588 N N . THR A 1 76 ? -13 9.953 23.422 1 92.81 76 THR A N 1
ATOM 589 C CA . THR A 1 76 ? -14.203 9.836 24.25 1 92.81 76 THR A CA 1
ATOM 590 C C . THR A 1 76 ? -15.148 8.781 23.672 1 92.81 76 THR A C 1
ATOM 592 O O . THR A 1 76 ? -16.094 8.344 24.344 1 92.81 76 THR A O 1
ATOM 595 N N . LEU A 1 77 ? -14.977 8.336 22.422 1 94.25 77 LEU A N 1
ATOM 596 C CA . LEU A 1 77 ? -15.797 7.301 21.812 1 94.25 77 LEU A CA 1
ATOM 597 C C . LEU A 1 77 ? -15.305 5.91 22.203 1 94.25 77 LEU A C 1
ATOM 599 O O . LEU A 1 77 ? -14.109 5.629 22.141 1 94.25 77 LEU A O 1
ATOM 603 N N . PRO A 1 78 ? -16.25 5.082 22.641 1 92.5 78 PRO A N 1
ATOM 604 C CA . PRO A 1 78 ? -15.82 3.701 22.891 1 92.5 78 PRO A CA 1
ATOM 605 C C . PRO A 1 78 ? -15.391 2.977 21.625 1 92.5 78 PRO A C 1
ATOM 607 O O . PRO A 1 78 ? -15.844 3.324 20.531 1 92.5 78 PRO A O 1
ATOM 610 N N . ALA A 1 79 ? -14.5 2.02 21.812 1 90.94 79 ALA A N 1
ATOM 611 C CA . ALA A 1 79 ? -14.133 1.196 20.672 1 90.94 79 ALA A CA 1
ATOM 612 C C . ALA A 1 79 ? -15.367 0.615 19.984 1 90.94 79 ALA A C 1
ATOM 614 O O . ALA A 1 79 ? -16.312 0.187 20.656 1 90.94 79 ALA A O 1
ATOM 615 N N . GLY A 1 80 ? -15.453 0.663 18.672 1 90.88 80 GLY A N 1
ATOM 616 C CA . GLY A 1 80 ? -16.609 0.202 17.906 1 90.88 80 GLY A CA 1
ATOM 617 C C . GLY A 1 80 ? -16.781 0.932 16.594 1 90.88 80 GLY A C 1
ATOM 618 O O . GLY A 1 80 ? -15.875 1.637 16.141 1 90.88 80 GLY A O 1
ATOM 619 N N . PRO A 1 81 ? -17.953 0.762 15.961 1 93.69 81 PRO A N 1
ATOM 620 C CA . PRO A 1 81 ? -18.172 1.258 14.602 1 93.69 81 PRO A CA 1
ATOM 621 C C . PRO A 1 81 ? -18.078 2.779 14.508 1 93.69 81 PRO A C 1
ATOM 623 O O . PRO A 1 81 ? -17.5 3.307 13.547 1 93.69 81 PRO A O 1
ATOM 626 N N . ASP A 1 82 ? -18.625 3.482 15.492 1 94.94 82 ASP A N 1
ATOM 627 C CA . ASP A 1 82 ? -18.625 4.941 15.438 1 94.94 82 ASP A CA 1
ATOM 628 C C . ASP A 1 82 ? -17.203 5.488 15.57 1 94.94 82 ASP A C 1
ATOM 630 O O . ASP A 1 82 ? -16.812 6.41 14.844 1 94.94 82 ASP A O 1
ATOM 634 N N . ARG A 1 83 ? -16.438 5.004 16.516 1 95.94 83 ARG A N 1
ATOM 635 C CA . ARG A 1 83 ? -15.039 5.41 16.656 1 95.94 83 ARG A CA 1
ATOM 636 C C . ARG A 1 83 ? -14.227 5.051 15.422 1 95.94 83 ARG A C 1
ATOM 638 O O . ARG A 1 83 ? -13.453 5.871 14.93 1 95.94 83 ARG A O 1
ATOM 645 N N . ASP A 1 84 ? -14.469 3.848 14.922 1 96.25 84 ASP A N 1
ATOM 646 C CA . ASP A 1 84 ? -13.766 3.398 13.727 1 96.25 84 ASP A CA 1
ATOM 647 C C . ASP A 1 84 ? -14.008 4.348 12.555 1 96.25 84 ASP A C 1
ATOM 649 O O . ASP A 1 84 ? -13.07 4.715 11.844 1 96.25 84 ASP A O 1
ATOM 653 N N . ARG A 1 85 ? -15.25 4.723 12.367 1 95.62 85 ARG A N 1
ATOM 654 C CA . ARG A 1 85 ? -15.594 5.617 11.266 1 95.62 85 ARG A CA 1
ATOM 655 C C . ARG A 1 85 ? -14.906 6.969 11.422 1 95.62 85 ARG A C 1
ATOM 657 O O . ARG A 1 85 ? -14.422 7.543 10.445 1 95.62 85 ARG A O 1
ATOM 664 N N . SER A 1 86 ? -14.93 7.461 12.617 1 96.12 86 SER A N 1
ATOM 665 C CA . SER A 1 86 ? -14.281 8.742 12.875 1 96.12 86 SER A CA 1
ATOM 666 C C . SER A 1 86 ? -12.781 8.672 12.625 1 96.12 86 SER A C 1
ATOM 668 O O . SER A 1 86 ? -12.203 9.578 12.023 1 96.12 86 SER A O 1
ATOM 670 N N . VAL A 1 87 ? -12.156 7.594 13.094 1 96.56 87 VAL A N 1
ATOM 671 C CA . VAL A 1 87 ? -10.719 7.391 12.914 1 96.56 87 VAL A CA 1
ATOM 672 C C . VAL A 1 87 ? -10.398 7.324 11.422 1 96.56 87 VAL A C 1
ATOM 674 O O . VAL A 1 87 ? -9.523 8.047 10.938 1 96.56 87 VAL A O 1
ATOM 677 N N . ILE A 1 88 ? -11.117 6.531 10.68 1 96.5 88 ILE A N 1
ATOM 678 C CA . ILE A 1 88 ? -10.812 6.348 9.258 1 96.5 88 ILE A CA 1
ATOM 679 C C . ILE A 1 88 ? -11.109 7.633 8.5 1 96.5 88 ILE A C 1
ATOM 681 O O . ILE A 1 88 ? -10.438 7.953 7.516 1 96.5 88 ILE A O 1
ATOM 685 N N . SER A 1 89 ? -12.188 8.375 8.898 1 96.12 89 SER A N 1
ATOM 686 C CA . SER A 1 89 ? -12.461 9.664 8.273 1 96.12 89 SER A CA 1
ATOM 687 C C . SER A 1 89 ? -11.281 10.617 8.43 1 96.12 89 SER A C 1
ATOM 689 O O . SER A 1 89 ? -10.898 11.312 7.484 1 96.12 89 SER A O 1
ATOM 691 N N . GLY A 1 90 ? -10.75 10.656 9.664 1 95.19 90 GLY A N 1
ATOM 692 C CA . GLY A 1 90 ? -9.57 11.469 9.906 1 95.19 90 GLY A CA 1
ATOM 693 C C . GLY A 1 90 ? -8.367 11.031 9.094 1 95.19 90 GLY A C 1
ATOM 694 O O . GLY A 1 90 ? -7.676 11.859 8.5 1 95.19 90 GLY A O 1
ATOM 695 N N . ILE A 1 91 ? -8.117 9.773 9 1 95.44 91 ILE A N 1
ATOM 696 C CA . ILE A 1 91 ? -6.969 9.234 8.281 1 95.44 91 ILE A CA 1
ATOM 697 C C . ILE A 1 91 ? -7.152 9.453 6.781 1 95.44 91 ILE A C 1
ATOM 699 O O . ILE A 1 91 ? -6.188 9.727 6.062 1 95.44 91 ILE A O 1
ATOM 703 N N . ALA A 1 92 ? -8.367 9.32 6.27 1 94.62 92 ALA A N 1
ATOM 704 C CA . ALA A 1 92 ? -8.648 9.57 4.855 1 94.62 92 ALA A CA 1
ATOM 705 C C . ALA A 1 92 ? -8.305 11.008 4.473 1 94.62 92 ALA A C 1
ATOM 707 O O . ALA A 1 92 ? -7.695 11.25 3.428 1 94.62 92 ALA A O 1
ATOM 708 N N . ARG A 1 93 ? -8.68 11.891 5.32 1 92.06 93 ARG A N 1
ATOM 709 C CA . ARG A 1 93 ? -8.375 13.297 5.059 1 92.06 93 ARG A CA 1
ATOM 710 C C . ARG A 1 93 ? -6.871 13.539 5.059 1 92.06 93 ARG A C 1
ATOM 712 O O . ARG A 1 93 ? -6.355 14.273 4.219 1 92.06 93 ARG A O 1
ATOM 719 N N . LEU A 1 94 ? -6.227 12.953 5.984 1 90.31 94 LEU A N 1
ATOM 720 C CA . LEU A 1 94 ? -4.773 13.039 6.039 1 90.31 94 LEU A CA 1
ATOM 721 C C . LEU A 1 94 ? -4.145 12.469 4.773 1 90.31 94 LEU A C 1
ATOM 723 O O . LEU A 1 94 ? -3.252 13.086 4.184 1 90.31 94 LEU A O 1
ATOM 727 N N . ALA A 1 95 ? -4.602 11.344 4.375 1 91.38 95 ALA A N 1
ATOM 728 C CA . ALA A 1 95 ? -4.059 10.641 3.209 1 91.38 95 ALA A CA 1
ATOM 729 C C . ALA A 1 95 ? -4.23 11.477 1.943 1 91.38 95 ALA A C 1
ATOM 731 O O . ALA A 1 95 ? -3.322 11.555 1.114 1 91.38 95 ALA A O 1
ATOM 732 N N . LEU A 1 96 ? -5.312 12.141 1.788 1 88.88 96 LEU A N 1
ATOM 733 C CA . LEU A 1 96 ? -5.59 12.93 0.594 1 88.88 96 LEU A CA 1
ATOM 734 C C . LEU A 1 96 ? -4.816 14.242 0.624 1 88.88 96 LEU A C 1
ATOM 736 O O . LEU A 1 96 ? -4.434 14.766 -0.424 1 88.88 96 LEU A O 1
ATOM 740 N N . GLY A 1 97 ? -4.57 14.727 1.791 1 87.38 97 GLY A N 1
ATOM 741 C CA . GLY A 1 97 ? -3.908 16.016 1.942 1 87.38 97 GLY A CA 1
ATOM 742 C C . GLY A 1 97 ? -2.396 15.898 1.953 1 87.38 97 GLY A C 1
ATOM 743 O O . GLY A 1 97 ? -1.697 16.891 1.691 1 87.38 97 GLY A O 1
ATOM 744 N N . GLN A 1 98 ? -1.93 14.75 2.238 1 90.75 98 GLN A N 1
ATOM 745 C CA . GLN A 1 98 ? -0.49 14.555 2.379 1 90.75 98 GLN A CA 1
ATOM 746 C C . GLN A 1 98 ? -0.042 13.258 1.704 1 90.75 98 GLN A C 1
ATOM 748 O O . GLN A 1 98 ? 0.388 12.32 2.375 1 90.75 98 GLN A O 1
ATOM 753 N N . PRO A 1 99 ? -0.012 13.25 0.442 1 89.69 99 PRO A N 1
ATOM 754 C CA . PRO A 1 99 ? 0.338 12.031 -0.291 1 89.69 99 PRO A CA 1
ATOM 755 C C . PRO A 1 99 ? 1.777 11.594 -0.044 1 89.69 99 PRO A C 1
ATOM 757 O O . PRO A 1 99 ? 2.076 10.391 -0.101 1 89.69 99 PRO A O 1
ATOM 760 N N . GLY A 1 100 ? 2.645 12.508 0.234 1 91.44 100 GLY A N 1
ATOM 761 C CA . GLY A 1 100 ? 4.023 12.156 0.54 1 91.44 100 GLY A CA 1
ATOM 762 C C . GLY A 1 100 ? 4.156 11.32 1.797 1 91.44 100 GLY A C 1
ATOM 763 O O . GLY A 1 100 ? 4.938 10.367 1.833 1 91.44 100 GLY A O 1
ATOM 764 N N . VAL A 1 101 ? 3.377 11.703 2.748 1 91.5 101 VAL A N 1
ATOM 765 C CA . VAL A 1 101 ? 3.395 10.961 4.008 1 91.5 101 VAL A CA 1
ATOM 766 C C . VAL A 1 101 ? 2.867 9.547 3.785 1 91.5 101 VAL A C 1
ATOM 768 O O . VAL A 1 101 ? 3.424 8.586 4.312 1 91.5 101 VAL A O 1
ATOM 771 N N . VAL A 1 102 ? 1.835 9.391 2.992 1 92.81 102 VAL A N 1
ATOM 772 C CA . VAL A 1 102 ? 1.269 8.086 2.682 1 92.81 102 VAL A CA 1
ATOM 773 C C . VAL A 1 102 ? 2.297 7.238 1.933 1 92.81 102 VAL A C 1
ATOM 775 O O . VAL A 1 102 ? 2.5 6.066 2.254 1 92.81 102 VAL A O 1
ATOM 778 N N . ALA A 1 103 ? 2.934 7.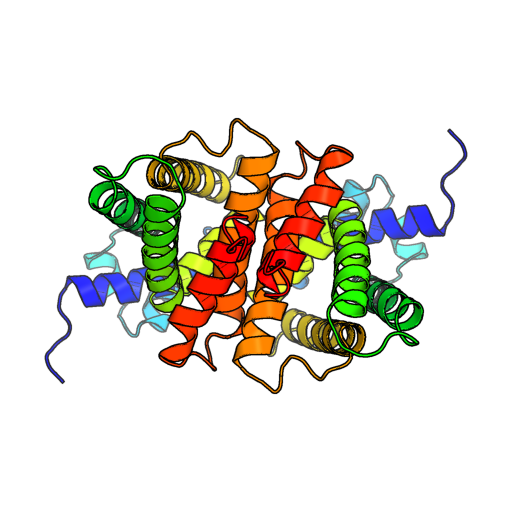855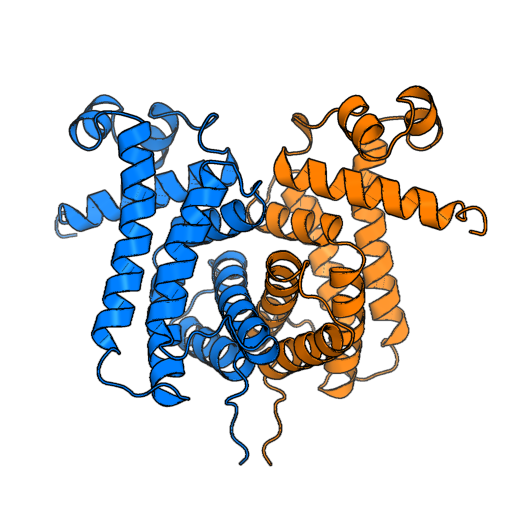 1.032 1 92.06 103 ALA A N 1
ATOM 779 C CA . ALA A 1 103 ? 3.979 7.168 0.279 1 92.06 103 ALA A CA 1
ATOM 780 C C . ALA A 1 103 ? 5.09 6.684 1.203 1 92.06 103 ALA A C 1
ATOM 782 O O . ALA A 1 103 ? 5.578 5.559 1.061 1 92.06 103 ALA A O 1
ATOM 783 N N . LEU A 1 104 ? 5.469 7.52 2.096 1 91.56 104 LEU A N 1
ATOM 784 C CA . LEU A 1 104 ? 6.52 7.164 3.043 1 91.56 104 LEU A CA 1
ATOM 785 C C . LEU A 1 104 ? 6.098 5.977 3.904 1 91.56 104 LEU A C 1
ATOM 787 O O . LEU A 1 104 ? 6.891 5.059 4.133 1 91.56 104 LEU A O 1
ATOM 791 N N . LEU A 1 105 ? 4.875 5.965 4.352 1 91.38 105 LEU A N 1
ATOM 792 C CA . LEU A 1 105 ? 4.375 4.867 5.172 1 91.38 105 LEU A CA 1
ATOM 793 C C . LEU A 1 105 ? 4.379 3.557 4.391 1 91.38 105 LEU A C 1
ATOM 795 O O . LEU A 1 105 ? 4.762 2.514 4.922 1 91.38 105 LEU A O 1
ATOM 799 N N . LEU A 1 106 ? 3.955 3.623 3.174 1 91.38 106 LEU A N 1
ATOM 800 C CA . LEU A 1 106 ? 3.982 2.441 2.32 1 91.38 106 LEU A CA 1
ATOM 801 C C . LEU A 1 106 ? 5.41 1.95 2.117 1 91.38 106 LEU A C 1
ATOM 803 O O . LEU A 1 106 ? 5.668 0.744 2.143 1 91.38 106 LEU A O 1
ATOM 807 N N . SER A 1 107 ? 6.305 2.877 1.981 1 90.38 107 SER A N 1
ATOM 808 C CA . SER A 1 107 ? 7.711 2.516 1.832 1 90.38 107 SER A CA 1
ATOM 809 C C . SER A 1 107 ? 8.258 1.891 3.109 1 90.38 107 SER A C 1
ATOM 811 O O . SER A 1 107 ? 9.062 0.957 3.055 1 90.38 107 SER A O 1
ATOM 813 N N . CYS A 1 108 ? 7.859 2.414 4.254 1 89.69 108 CYS A N 1
ATOM 814 C CA . CYS A 1 108 ? 8.281 1.864 5.535 1 89.69 108 CYS A CA 1
ATOM 815 C C . CYS A 1 108 ? 7.812 0.424 5.695 1 89.69 108 CYS A C 1
ATOM 817 O O . CYS A 1 108 ? 8.516 -0.404 6.273 1 89.69 108 CYS A O 1
ATOM 819 N N . LEU A 1 109 ? 6.656 0.172 5.168 1 88.56 109 LEU A N 1
ATOM 820 C CA . LEU A 1 109 ? 6.098 -1.173 5.234 1 88.56 109 LEU A CA 1
ATOM 821 C C . LEU A 1 109 ? 6.992 -2.17 4.5 1 88.56 109 LEU A C 1
ATOM 823 O O . LEU A 1 109 ? 7.094 -3.33 4.906 1 88.56 109 LEU A O 1
ATOM 827 N N . LEU A 1 110 ? 7.66 -1.709 3.471 1 86.75 110 LEU A N 1
ATOM 828 C CA . LEU A 1 110 ? 8.469 -2.574 2.617 1 86.75 110 LEU A CA 1
ATOM 829 C C . LEU A 1 110 ? 9.906 -2.65 3.123 1 86.75 110 LEU A C 1
ATOM 831 O O . LEU A 1 110 ? 10.688 -3.479 2.652 1 86.75 110 LEU A O 1
ATOM 835 N N . ALA A 1 111 ? 10.234 -1.807 4.047 1 85.75 111 ALA A N 1
ATOM 836 C CA . ALA A 1 111 ? 11.609 -1.699 4.527 1 85.75 111 ALA A CA 1
ATOM 837 C C . ALA A 1 111 ? 11.906 -2.764 5.582 1 85.75 111 ALA A C 1
ATOM 839 O O . ALA A 1 111 ? 10.992 -3.395 6.109 1 85.75 111 ALA A O 1
ATOM 840 N N . GLU A 1 112 ? 13.148 -2.99 5.832 1 83.19 112 GLU A N 1
ATOM 841 C CA . GLU A 1 112 ? 13.562 -3.889 6.906 1 83.19 112 GLU A CA 1
ATOM 842 C C . GLU A 1 112 ? 13.188 -3.328 8.273 1 83.19 112 GLU A C 1
ATOM 844 O O . GLU A 1 112 ? 13.359 -2.135 8.531 1 83.19 112 GLU A O 1
ATOM 849 N N . PRO A 1 113 ? 12.711 -4.191 9.133 1 82.25 113 PRO A N 1
ATOM 850 C CA . PRO A 1 113 ? 12.273 -3.727 10.453 1 82.25 113 PRO A CA 1
ATOM 851 C C . PRO A 1 113 ? 13.391 -3.035 11.234 1 82.25 113 PRO A C 1
ATOM 853 O O . PRO A 1 113 ? 13.125 -2.127 12.023 1 82.25 113 PRO A O 1
ATOM 856 N N . GLU A 1 114 ? 14.594 -3.383 10.984 1 85.88 114 GLU A N 1
ATOM 857 C CA . GLU A 1 114 ? 15.711 -2.842 11.758 1 85.88 114 GLU A CA 1
ATOM 858 C C . GLU A 1 114 ? 16.219 -1.531 11.156 1 85.88 114 GLU A C 1
ATOM 860 O O . GLU A 1 114 ? 17.062 -0.863 11.742 1 85.88 114 GLU A O 1
ATOM 865 N N . SER A 1 115 ? 15.625 -1.123 10.148 1 85.75 115 SER A N 1
ATOM 866 C CA . SER A 1 115 ? 16.031 0.117 9.5 1 85.75 115 SER A CA 1
ATOM 867 C C . SER A 1 115 ? 15.336 1.322 10.117 1 85.75 115 SER A C 1
ATOM 869 O O . SER A 1 115 ? 14.43 1.167 10.945 1 85.75 115 SER A O 1
ATOM 871 N N . ASP A 1 116 ? 15.773 2.527 9.734 1 85.62 116 ASP A N 1
ATOM 872 C CA . ASP A 1 116 ? 15.117 3.76 10.156 1 85.62 116 ASP A CA 1
ATOM 873 C C . ASP A 1 116 ? 13.648 3.773 9.742 1 85.62 116 ASP A C 1
ATOM 875 O O . ASP A 1 116 ? 12.789 4.242 10.484 1 85.62 116 ASP A O 1
ATOM 879 N N . PHE A 1 117 ? 13.391 3.203 8.641 1 85.5 117 PHE A N 1
ATOM 880 C CA . PHE A 1 117 ? 12.016 3.104 8.156 1 85.5 117 PHE A CA 1
ATOM 881 C C . PHE A 1 117 ? 11.195 2.166 9.039 1 85.5 117 PHE A C 1
ATOM 883 O O . PHE A 1 117 ? 10.039 2.449 9.352 1 85.5 117 PHE A O 1
ATOM 890 N N . GLY A 1 118 ? 11.867 1.133 9.391 1 86.88 118 GLY A N 1
ATOM 891 C CA . GLY A 1 118 ? 11.195 0.2 10.281 1 86.88 118 GLY A CA 1
ATOM 892 C C . GLY A 1 118 ? 10.812 0.818 11.617 1 86.88 118 GLY A C 1
ATOM 893 O O . GLY A 1 118 ? 9.703 0.596 12.109 1 86.88 118 GLY A O 1
ATOM 894 N N . ALA A 1 119 ? 11.703 1.582 12.148 1 88.5 119 ALA A N 1
ATOM 895 C CA . ALA A 1 119 ? 11.445 2.26 13.414 1 88.5 119 ALA A CA 1
ATOM 896 C C . ALA A 1 119 ? 10.305 3.264 13.273 1 88.5 119 ALA A C 1
ATOM 898 O O . ALA A 1 119 ? 9.461 3.385 14.172 1 88.5 119 ALA A O 1
ATOM 899 N N . ALA A 1 120 ? 10.297 3.943 12.188 1 88.81 120 ALA A N 1
ATOM 900 C CA . ALA A 1 120 ? 9.227 4.898 11.922 1 88.81 120 ALA A CA 1
ATOM 901 C C . ALA A 1 120 ? 7.875 4.195 11.828 1 88.81 120 ALA A C 1
ATOM 903 O O . ALA A 1 120 ? 6.883 4.676 12.383 1 88.81 120 ALA A O 1
ATOM 904 N N . LEU A 1 121 ? 7.848 3.08 11.219 1 89.69 121 LEU A N 1
ATOM 905 C CA . LEU A 1 121 ? 6.617 2.314 11.062 1 89.69 121 LEU A CA 1
ATOM 906 C C . LEU A 1 121 ? 6.082 1.868 12.414 1 89.69 121 LEU A C 1
ATOM 908 O O . LEU A 1 121 ? 4.871 1.901 12.656 1 89.69 121 LEU A O 1
ATOM 912 N N . GLU A 1 122 ? 6.945 1.448 13.25 1 88.5 122 GLU A N 1
ATOM 913 C CA . GLU A 1 122 ? 6.547 1.009 14.586 1 88.5 122 GLU A CA 1
ATOM 914 C C . GLU A 1 122 ? 5.91 2.148 15.375 1 88.5 122 GLU A C 1
ATOM 916 O O . GLU A 1 122 ? 4.891 1.957 16.031 1 88.5 122 GLU A O 1
ATOM 921 N N . MET A 1 123 ? 6.562 3.291 15.281 1 88.88 123 MET A N 1
ATOM 922 C CA . MET A 1 123 ? 6.043 4.465 15.977 1 88.88 123 MET A CA 1
ATOM 923 C C . MET A 1 123 ? 4.668 4.848 15.438 1 88.88 123 MET A C 1
ATOM 925 O O . MET A 1 123 ? 3.742 5.109 16.219 1 88.88 123 MET A O 1
ATOM 929 N N . ILE A 1 124 ? 4.531 4.824 14.18 1 88.31 124 ILE A N 1
ATOM 930 C CA . ILE A 1 124 ? 3.287 5.191 13.516 1 88.31 124 ILE A CA 1
ATOM 931 C C . ILE A 1 124 ? 2.219 4.141 13.797 1 88.31 124 ILE A C 1
ATOM 933 O O . ILE A 1 124 ? 1.065 4.477 14.078 1 88.31 124 ILE A O 1
ATOM 937 N N . GLY A 1 125 ? 2.605 2.893 13.711 1 87 125 GLY A N 1
ATOM 938 C CA . GLY A 1 125 ? 1.7 1.797 14.016 1 87 125 GLY A CA 1
ATOM 939 C C . GLY A 1 125 ? 1.109 1.884 15.414 1 87 125 GLY A C 1
ATOM 940 O O . GLY A 1 125 ? -0.067 1.575 15.609 1 87 125 GLY A O 1
ATOM 941 N N . GLY A 1 126 ? 1.938 2.295 16.359 1 87.38 126 GLY A N 1
ATOM 942 C CA . GLY A 1 126 ? 1.462 2.48 17.719 1 87.38 126 GLY A CA 1
ATOM 943 C C . GLY A 1 126 ? 0.379 3.535 17.844 1 87.38 126 GLY A C 1
ATOM 944 O O . GLY A 1 126 ? -0.608 3.344 18.547 1 87.38 126 GLY A O 1
ATOM 945 N N . GLU A 1 127 ? 0.562 4.641 17.109 1 90.38 127 GLU A N 1
ATOM 946 C CA . GLU A 1 127 ? -0.421 5.719 17.125 1 90.38 127 GLU A CA 1
ATOM 947 C C . GLU A 1 127 ? -1.717 5.301 16.438 1 90.38 127 GLU A C 1
ATOM 949 O O . GLU A 1 127 ? -2.807 5.676 16.875 1 90.38 127 GLU A O 1
ATOM 954 N N . VAL A 1 128 ? -1.611 4.551 15.391 1 89.94 128 VAL A N 1
ATOM 955 C CA . VAL A 1 128 ? -2.787 4.047 14.688 1 89.94 128 VAL A CA 1
ATOM 956 C C . VAL A 1 128 ? -3.596 3.141 15.617 1 89.94 128 VAL A C 1
ATOM 958 O O . VAL A 1 128 ? -4.82 3.268 15.703 1 89.94 128 VAL A O 1
ATOM 961 N N . ALA A 1 129 ? -2.906 2.232 16.297 1 89.19 129 ALA A N 1
ATOM 962 C CA . ALA A 1 129 ? -3.557 1.326 17.234 1 89.19 129 ALA A CA 1
ATOM 963 C C . ALA A 1 129 ? -4.289 2.104 18.328 1 89.19 129 ALA A C 1
ATOM 965 O O . ALA A 1 129 ? -5.414 1.761 18.703 1 89.19 129 ALA A O 1
ATOM 966 N N . ALA A 1 130 ? -3.627 3.127 18.781 1 90.38 130 ALA A N 1
ATOM 967 C CA . ALA A 1 130 ? -4.215 3.953 19.844 1 90.38 130 ALA A CA 1
ATOM 968 C C . ALA A 1 130 ? -5.484 4.645 19.344 1 90.38 130 ALA A C 1
ATOM 970 O O . ALA A 1 130 ? -6.43 4.84 20.109 1 90.38 130 ALA A O 1
ATOM 971 N N . ALA A 1 131 ? -5.48 5.027 18.109 1 93.56 131 ALA A N 1
ATOM 972 C CA . ALA A 1 131 ? -6.637 5.719 17.547 1 93.56 131 ALA A CA 1
ATOM 973 C C . ALA A 1 131 ? -7.855 4.801 17.5 1 93.56 131 ALA A C 1
ATOM 975 O O . ALA A 1 131 ? -8.977 5.223 17.797 1 93.56 131 ALA A O 1
ATOM 976 N N . PHE A 1 132 ? -7.68 3.594 17.156 1 93.69 132 PHE A N 1
ATOM 977 C CA . PHE A 1 132 ? -8.797 2.662 17.062 1 93.69 132 PHE A CA 1
ATOM 978 C C . PHE A 1 132 ? -9.266 2.242 18.453 1 93.69 132 PHE A C 1
ATOM 980 O O . PHE A 1 132 ? -10.438 1.932 18.656 1 93.69 132 PHE A O 1
ATOM 987 N N . GLY A 1 133 ? -8.406 2.17 19.562 1 87.06 133 GLY A N 1
ATOM 988 C CA . GLY A 1 133 ? -8.773 2.084 20.969 1 87.06 133 GLY A CA 1
ATOM 989 C C . GLY A 1 133 ? -8.969 0.659 21.453 1 87.06 133 GLY A C 1
ATOM 990 O O . GLY A 1 133 ? -9.281 0.429 22.625 1 87.06 133 GLY A O 1
ATOM 991 N N . ASP A 1 134 ? -9 -0.469 20.656 1 80.25 134 ASP A N 1
ATOM 992 C CA . ASP A 1 134 ? -9.258 -1.843 21.078 1 80.25 134 ASP A CA 1
ATOM 993 C C . ASP A 1 134 ? -8.031 -2.723 20.859 1 80.25 134 ASP A C 1
ATOM 995 O O . ASP A 1 134 ? -8.156 -3.918 20.578 1 80.25 134 ASP A O 1
ATOM 999 N N . GLU A 1 135 ? -6.812 -2.143 21.016 1 81.5 135 GLU A N 1
ATOM 1000 C CA . GLU A 1 135 ? -5.617 -2.93 20.703 1 81.5 135 GLU A CA 1
ATOM 1001 C C . GLU A 1 135 ? -5.824 -3.797 19.469 1 81.5 135 GLU A C 1
ATOM 1003 O O . GLU A 1 135 ? -5.734 -5.023 19.547 1 81.5 135 GLU A O 1
ATOM 1008 N N . PRO A 1 136 ? -6.121 -3.246 18.406 1 77.75 136 PRO A N 1
ATOM 1009 C CA . PRO A 1 136 ? -6.613 -3.938 17.219 1 77.75 136 PRO A CA 1
ATOM 1010 C C . PRO A 1 136 ? -5.633 -4.992 16.703 1 77.75 136 PRO A C 1
ATOM 1012 O O . PRO A 1 136 ? -6.016 -5.852 15.906 1 77.75 136 PRO A O 1
ATOM 1015 N N . PHE A 1 137 ? -4.453 -5.07 17.266 1 75.69 137 PHE A N 1
ATOM 1016 C CA . PHE A 1 137 ? -3.469 -5.969 16.672 1 75.69 137 PHE A CA 1
ATOM 1017 C C . PHE A 1 137 ? -3.279 -7.215 17.516 1 75.69 137 PHE A C 1
ATOM 1019 O O . PHE A 1 137 ? -2.443 -8.062 17.219 1 75.69 137 PHE A O 1
ATOM 1026 N N . VAL A 1 138 ? -4.207 -7.34 18.562 1 80.5 138 VAL A N 1
ATOM 1027 C CA . VAL A 1 138 ? -4.164 -8.523 19.406 1 80.5 138 VAL A CA 1
ATOM 1028 C C . VAL A 1 138 ? -4.977 -9.648 18.766 1 80.5 138 VAL A C 1
ATOM 1030 O O . VAL A 1 138 ? -4.512 -10.789 18.688 1 80.5 138 VAL A O 1
ATOM 1033 N N . ASP A 1 139 ? -6.191 -9.328 18.312 1 86.62 139 ASP A N 1
ATOM 1034 C CA . ASP A 1 139 ? -7.012 -10.281 17.578 1 86.62 139 ASP A CA 1
ATOM 1035 C C . ASP A 1 139 ? -6.613 -10.312 16.109 1 86.62 139 ASP A C 1
ATOM 1037 O O . ASP A 1 139 ? -6.684 -9.297 15.406 1 86.62 139 ASP A O 1
ATOM 1041 N N . PRO A 1 140 ? -6.23 -11.422 15.617 1 86.81 140 PRO A N 1
ATOM 1042 C CA . PRO A 1 140 ? -5.73 -11.523 14.242 1 86.81 140 PRO A CA 1
ATOM 1043 C C . PRO A 1 140 ? -6.754 -11.055 13.211 1 86.81 140 PRO A C 1
ATOM 1045 O O . PRO A 1 140 ? -6.387 -10.391 12.234 1 86.81 140 PRO A O 1
ATOM 1048 N N . ARG A 1 141 ? -7.988 -11.438 13.414 1 88.25 141 ARG A N 1
ATOM 1049 C CA . ARG A 1 141 ? -9.016 -11.031 12.461 1 88.25 141 ARG A CA 1
ATOM 1050 C C . ARG A 1 141 ? -9.172 -9.516 12.438 1 88.25 141 ARG A C 1
ATOM 1052 O O . ARG A 1 141 ? -9.273 -8.914 11.359 1 88.25 141 ARG A O 1
ATOM 1059 N N . ARG A 1 142 ? -9.227 -8.883 13.625 1 91.12 142 ARG A N 1
ATOM 1060 C CA . ARG A 1 142 ? -9.312 -7.426 13.719 1 91.12 142 ARG A CA 1
ATOM 1061 C C . ARG A 1 142 ? -8.07 -6.766 13.133 1 91.12 142 ARG A C 1
ATOM 1063 O O . ARG A 1 142 ? -8.164 -5.73 12.469 1 91.12 142 ARG A O 1
ATOM 1070 N N . ALA A 1 143 ? -6.938 -7.359 13.398 1 91 143 ALA A N 1
ATOM 1071 C CA . ALA A 1 143 ? -5.684 -6.82 12.883 1 91 143 ALA A CA 1
ATOM 1072 C C . ALA A 1 143 ? -5.688 -6.789 11.359 1 91 143 ALA A C 1
ATOM 1074 O O . ALA A 1 143 ? -5.289 -5.789 10.75 1 91 143 ALA A O 1
ATOM 1075 N N . ILE A 1 144 ? -6.203 -7.816 10.758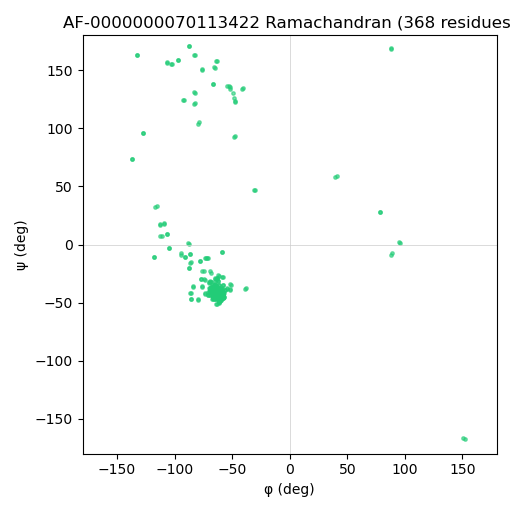 1 91.44 144 ILE A N 1
ATOM 1076 C CA . ILE A 1 144 ? -6.25 -7.898 9.297 1 91.44 144 ILE A CA 1
ATOM 1077 C C . ILE A 1 144 ? -7.246 -6.879 8.758 1 91.44 144 ILE A C 1
ATOM 1079 O O . ILE A 1 144 ? -6.977 -6.211 7.758 1 91.44 144 ILE A O 1
ATOM 1083 N N . ARG A 1 145 ? -8.336 -6.723 9.398 1 93.69 145 ARG A N 1
ATOM 1084 C CA . ARG A 1 145 ? -9.344 -5.773 8.945 1 93.69 145 ARG A CA 1
ATOM 1085 C C . ARG A 1 145 ? -8.844 -4.34 9.055 1 93.69 145 ARG A C 1
ATOM 1087 O O . ARG A 1 145 ? -9.008 -3.547 8.125 1 93.69 145 ARG A O 1
ATOM 1094 N N . VAL A 1 146 ? -8.195 -4.047 10.203 1 94.94 146 VAL A N 1
ATOM 1095 C CA . VAL A 1 146 ? -7.684 -2.695 10.406 1 94.94 146 VAL A CA 1
ATOM 1096 C C . VAL A 1 146 ? -6.555 -2.422 9.414 1 94.94 146 VAL A C 1
ATOM 1098 O O . VAL A 1 146 ? -6.543 -1.381 8.75 1 94.94 146 VAL A O 1
ATOM 1101 N N . THR A 1 147 ? -5.637 -3.348 9.273 1 94.25 147 THR A N 1
ATOM 1102 C CA . THR A 1 147 ? -4.531 -3.184 8.336 1 94.25 147 THR A CA 1
ATOM 1103 C C . THR A 1 147 ? -5.051 -3.104 6.902 1 94.25 147 THR A C 1
ATOM 1105 O O . THR A 1 147 ? -4.559 -2.309 6.102 1 94.25 147 THR A O 1
ATOM 1108 N N . GLY A 1 148 ? -6.035 -3.941 6.625 1 95.19 148 GLY A N 1
ATOM 1109 C CA . GLY A 1 148 ? -6.664 -3.887 5.316 1 95.19 148 GLY A CA 1
ATOM 1110 C C . GLY A 1 148 ? -7.328 -2.553 5.027 1 95.19 148 GLY A C 1
ATOM 1111 O O . GLY A 1 148 ? -7.199 -2.014 3.928 1 95.19 148 GLY A O 1
ATOM 1112 N N . ALA A 1 149 ? -8.039 -2.025 5.992 1 96.62 149 ALA A N 1
ATOM 1113 C CA . ALA A 1 149 ? -8.688 -0.727 5.832 1 96.62 149 ALA A CA 1
ATOM 1114 C C . ALA A 1 149 ? -7.66 0.373 5.586 1 96.62 149 ALA A C 1
ATOM 1116 O O . ALA A 1 149 ? -7.848 1.224 4.715 1 96.62 149 ALA A O 1
ATOM 1117 N N . LEU A 1 150 ? -6.645 0.321 6.363 1 95.94 150 LEU A N 1
ATOM 1118 C CA . LEU A 1 150 ? -5.574 1.3 6.207 1 95.94 150 LEU A CA 1
ATOM 1119 C C . LEU A 1 150 ? -4.91 1.164 4.84 1 95.94 150 LEU A C 1
ATOM 1121 O O . LEU A 1 150 ? -4.594 2.166 4.195 1 95.94 150 LEU A O 1
ATOM 1125 N N . GLY A 1 151 ? -4.672 -0.041 4.426 1 96.44 151 GLY A N 1
ATOM 1126 C CA . GLY A 1 151 ? -4.137 -0.294 3.098 1 96.44 15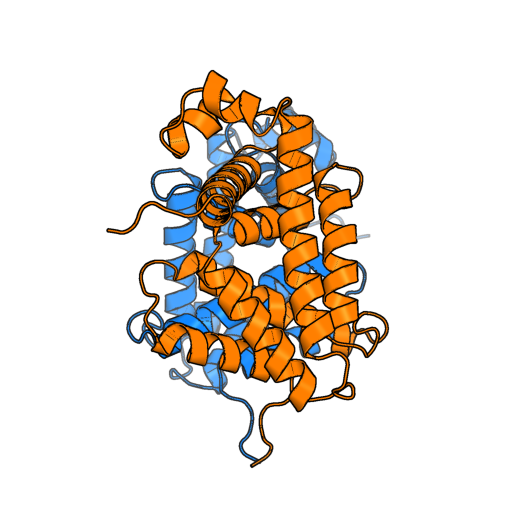1 GLY A CA 1
ATOM 1127 C C . GLY A 1 151 ? -5.031 0.225 1.986 1 96.44 151 GLY A C 1
ATOM 1128 O O . GLY A 1 151 ? -4.547 0.81 1.017 1 96.44 151 GLY A O 1
ATOM 1129 N N . ALA A 1 152 ? -6.297 -0.028 2.135 1 96.69 152 ALA A N 1
ATOM 1130 C CA . ALA A 1 152 ? -7.262 0.479 1.159 1 96.69 152 ALA A CA 1
ATOM 1131 C C . ALA A 1 152 ? -7.168 1.996 1.033 1 96.69 152 ALA A C 1
ATOM 1133 O O . ALA A 1 152 ? -7.125 2.531 -0.077 1 96.69 152 ALA A O 1
ATOM 1134 N N . LEU A 1 153 ? -7.086 2.656 2.152 1 95.75 153 LEU A N 1
ATOM 1135 C CA . LEU A 1 153 ? -6.984 4.109 2.152 1 95.75 153 LEU A CA 1
ATOM 1136 C C . LEU A 1 153 ? -5.684 4.566 1.503 1 95.75 153 LEU A C 1
ATOM 1138 O O . LEU A 1 153 ? -5.688 5.449 0.642 1 95.75 153 LEU A O 1
ATOM 1142 N N . ALA A 1 154 ? -4.637 3.943 1.895 1 94.94 154 ALA A N 1
ATOM 1143 C CA . ALA A 1 154 ? -3.309 4.355 1.44 1 94.94 154 ALA A CA 1
ATOM 1144 C C . ALA A 1 154 ? -3.168 4.18 -0.069 1 94.94 154 ALA A C 1
ATOM 1146 O O . ALA A 1 154 ? -2.838 5.129 -0.782 1 94.94 154 ALA A O 1
ATOM 1147 N N . VAL A 1 155 ? -3.49 3.049 -0.546 1 94.69 155 VAL A N 1
ATOM 1148 C CA . VAL A 1 155 ? -3.279 2.721 -1.952 1 94.69 155 VAL A CA 1
ATOM 1149 C C . VAL A 1 155 ? -4.262 3.506 -2.82 1 94.69 155 VAL A C 1
ATOM 1151 O O . VAL A 1 155 ? -3.877 4.074 -3.844 1 94.69 155 VAL A O 1
ATOM 1154 N N . ALA A 1 156 ? -5.473 3.57 -2.414 1 93.44 156 ALA A N 1
ATOM 1155 C CA . ALA A 1 156 ? -6.457 4.309 -3.201 1 93.44 156 ALA A CA 1
ATOM 1156 C C . ALA A 1 156 ? -6.113 5.793 -3.256 1 93.44 156 ALA A C 1
ATOM 1158 O O . ALA A 1 156 ? -6.277 6.438 -4.293 1 93.44 156 ALA A O 1
ATOM 1159 N N . SER A 1 157 ? -5.656 6.359 -2.148 1 92.19 157 SER A N 1
ATOM 1160 C CA . SER A 1 157 ? -5.336 7.785 -2.127 1 92.19 157 SER A CA 1
ATOM 1161 C C . SER A 1 157 ? -4.172 8.102 -3.061 1 92.19 157 SER A C 1
ATOM 1163 O O . SER A 1 157 ? -4.148 9.164 -3.688 1 92.19 157 SER A O 1
ATOM 1165 N N . VAL A 1 158 ? -3.244 7.172 -3.164 1 89 158 VAL A N 1
ATOM 1166 C CA . VAL A 1 158 ? -2.078 7.387 -4.016 1 89 158 VAL A CA 1
ATOM 1167 C C . VAL A 1 158 ? -2.443 7.121 -5.473 1 89 158 VAL A C 1
ATOM 1169 O O . VAL A 1 158 ? -2.15 7.938 -6.352 1 89 158 VAL A O 1
ATOM 1172 N N . ALA A 1 159 ? -3.098 6.031 -5.703 1 85.5 159 ALA A N 1
ATOM 1173 C CA . ALA A 1 159 ? -3.404 5.594 -7.062 1 85.5 159 ALA A CA 1
ATOM 1174 C C . ALA A 1 159 ? -4.406 6.531 -7.73 1 85.5 159 ALA A C 1
ATOM 1176 O O . ALA A 1 159 ? -4.367 6.727 -8.945 1 85.5 159 ALA A O 1
ATOM 1177 N N . MET A 1 160 ? -5.242 7.055 -6.957 1 82.75 160 MET A N 1
ATOM 1178 C CA . MET A 1 160 ? -6.332 7.836 -7.535 1 82.75 160 MET A CA 1
ATOM 1179 C C . MET A 1 160 ? -6.148 9.32 -7.25 1 82.75 160 MET A C 1
ATOM 1181 O O . MET A 1 160 ? -7.117 10.078 -7.227 1 82.75 160 MET A O 1
ATOM 1185 N N . ARG A 1 161 ? -5.035 9.742 -6.914 1 75.69 161 ARG A N 1
ATOM 1186 C CA . ARG A 1 161 ? -4.715 11.109 -6.523 1 75.69 161 ARG A CA 1
ATOM 1187 C C . ARG A 1 161 ? -5.215 12.109 -7.559 1 75.69 161 ARG A C 1
ATOM 1189 O O . ARG A 1 161 ? -5.664 13.203 -7.211 1 75.69 161 ARG A O 1
ATOM 1196 N N . ASP A 1 162 ? -5.191 11.758 -8.789 1 71.75 162 ASP A N 1
ATOM 1197 C CA . ASP A 1 162 ? -5.551 12.695 -9.852 1 71.75 162 ASP A CA 1
ATOM 1198 C C . ASP A 1 162 ? -7.055 12.688 -10.102 1 71.75 162 ASP A C 1
ATOM 1200 O O . ASP A 1 162 ? -7.566 13.523 -10.852 1 71.75 162 ASP A O 1
ATOM 1204 N N . CYS A 1 163 ? -7.75 11.828 -9.523 1 68.81 163 CYS A N 1
ATOM 1205 C CA . CYS A 1 163 ? -9.188 11.727 -9.742 1 68.81 163 CYS A CA 1
ATOM 1206 C C . CYS A 1 163 ? -9.961 12.109 -8.484 1 68.81 163 CYS A C 1
ATOM 1208 O O . CYS A 1 163 ? -11.156 11.828 -8.375 1 68.81 163 CYS A O 1
ATOM 1210 N N . ILE A 1 164 ? -9.242 12.781 -7.57 1 62.75 164 ILE A N 1
ATOM 1211 C CA . ILE A 1 164 ? -9.828 13 -6.254 1 62.75 164 ILE A CA 1
ATOM 1212 C C . ILE A 1 164 ? -10.82 14.156 -6.316 1 62.75 164 ILE A C 1
ATOM 1214 O O . ILE A 1 164 ? -10.445 15.289 -6.648 1 62.75 164 ILE A O 1
ATOM 1218 N N . THR A 1 165 ? -12.094 13.844 -6.281 1 67.38 165 THR A N 1
ATOM 1219 C CA . THR A 1 165 ? -13.227 14.75 -6.094 1 67.38 165 THR A CA 1
ATOM 1220 C C . THR A 1 165 ? -13.766 14.648 -4.672 1 67.38 165 THR A C 1
ATOM 1222 O O . THR A 1 165 ? -13.344 13.781 -3.902 1 67.38 165 THR A O 1
ATOM 1225 N N . ALA A 1 166 ? -14.414 15.703 -4.207 1 64.25 166 ALA A N 1
ATOM 1226 C CA . ALA A 1 166 ? -15.086 15.695 -2.91 1 64.25 166 ALA A CA 1
ATOM 1227 C C . ALA A 1 166 ? -15.758 14.352 -2.646 1 64.25 166 ALA A C 1
ATOM 1229 O O . ALA A 1 166 ? -15.695 13.828 -1.533 1 64.25 166 ALA A O 1
ATOM 1230 N N . ASP A 1 167 ? -16.25 13.828 -3.555 1 81.12 167 ASP A N 1
ATOM 1231 C CA . ASP A 1 167 ? -16.938 12.539 -3.463 1 81.12 167 ASP A CA 1
ATOM 1232 C C . ASP A 1 167 ? -15.938 11.398 -3.266 1 81.12 167 ASP A C 1
ATOM 1234 O O . ASP A 1 167 ? -16.297 10.344 -2.74 1 81.12 167 ASP A O 1
ATOM 1238 N N . ALA A 1 168 ? -14.727 11.773 -3.455 1 82.62 168 ALA A N 1
ATOM 1239 C CA . ALA A 1 168 ? -13.695 10.75 -3.34 1 82.62 168 ALA A CA 1
ATOM 1240 C C . ALA A 1 168 ? -13.414 10.414 -1.878 1 82.62 168 ALA A C 1
ATOM 1242 O O . ALA A 1 168 ? -13.227 9.25 -1.526 1 82.62 168 ALA A O 1
ATOM 1243 N N . VAL A 1 169 ? -13.484 11.469 -1.02 1 87.62 169 VAL A N 1
ATOM 1244 C CA . VAL A 1 169 ? -13.203 11.242 0.394 1 87.62 169 VAL A CA 1
ATOM 1245 C C . VAL A 1 169 ? -14.281 10.336 0.997 1 87.62 169 VAL A C 1
ATOM 1247 O O . VAL A 1 169 ? -13.969 9.398 1.734 1 87.62 169 VAL A O 1
ATOM 1250 N N . THR A 1 170 ? -15.484 10.656 0.677 1 90.62 170 THR A N 1
ATOM 1251 C CA . THR A 1 170 ? -16.594 9.875 1.207 1 90.62 170 THR A CA 1
ATOM 1252 C C . THR A 1 170 ? -16.516 8.422 0.75 1 90.62 170 THR A C 1
ATOM 1254 O O . THR A 1 170 ? -16.734 7.504 1.538 1 90.62 170 THR A O 1
ATOM 1257 N N . THR A 1 171 ? -16.188 8.273 -0.499 1 91 171 THR A N 1
ATOM 1258 C CA . THR A 1 171 ? -16.047 6.922 -1.036 1 91 171 THR A CA 1
ATOM 1259 C C . THR A 1 171 ? -14.898 6.18 -0.362 1 91 171 THR A C 1
ATOM 1261 O O . THR A 1 171 ? -15.016 5 -0.037 1 91 171 THR A O 1
ATOM 1264 N N . LEU A 1 172 ? -13.781 6.871 -0.13 1 93.12 172 LEU A N 1
ATOM 1265 C CA . LEU A 1 172 ? -12.633 6.27 0.529 1 93.12 172 LEU A CA 1
ATOM 1266 C C . LEU A 1 172 ? -12.992 5.801 1.935 1 93.12 172 LEU A C 1
ATOM 1268 O O . LEU A 1 172 ? -12.625 4.695 2.342 1 93.12 172 LEU A O 1
ATOM 1272 N N . VAL A 1 173 ? -13.727 6.637 2.611 1 94.94 173 VAL A N 1
ATOM 1273 C CA . VAL A 1 173 ? -14.133 6.316 3.973 1 94.94 173 VAL A CA 1
ATOM 1274 C C . VAL A 1 173 ? -15.062 5.102 3.959 1 94.94 173 VAL A C 1
ATOM 1276 O O . VAL A 1 173 ? -14.922 4.195 4.785 1 94.94 173 VAL A O 1
ATOM 1279 N N . ASP A 1 174 ? -15.984 5.082 3.021 1 94.25 174 ASP A N 1
ATOM 1280 C CA . ASP A 1 174 ? -16.891 3.949 2.904 1 94.25 174 ASP A CA 1
ATOM 1281 C C . ASP A 1 174 ? -16.125 2.656 2.625 1 94.25 174 ASP A C 1
ATOM 1283 O O . ASP A 1 174 ? -16.438 1.61 3.199 1 94.25 174 ASP A O 1
ATOM 1287 N N . VAL A 1 175 ? -15.148 2.727 1.765 1 94.5 175 VAL A N 1
ATOM 1288 C CA . VAL A 1 175 ? -14.328 1.571 1.407 1 94.5 175 VAL A CA 1
ATOM 1289 C C . VAL A 1 175 ? -13.602 1.05 2.645 1 94.5 175 VAL A C 1
ATOM 1291 O O . VAL 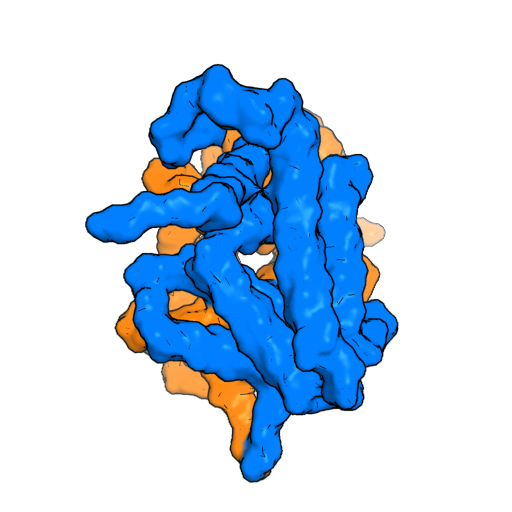A 1 175 ? -13.641 -0.149 2.932 1 94.5 175 VAL A O 1
ATOM 1294 N N . ALA A 1 176 ? -12.961 1.944 3.346 1 96.62 176 ALA A N 1
ATOM 1295 C CA . ALA A 1 176 ? -12.203 1.548 4.531 1 96.62 176 ALA A CA 1
ATOM 1296 C C . ALA A 1 176 ? -13.133 1.037 5.629 1 96.62 176 ALA A C 1
ATOM 1298 O O . ALA A 1 176 ? -12.812 0.067 6.32 1 96.62 176 ALA A O 1
ATOM 1299 N N . TYR A 1 177 ? -14.266 1.729 5.809 1 96.12 177 TYR A N 1
ATOM 1300 C CA . TYR A 1 177 ? -15.234 1.312 6.816 1 96.12 177 TYR A CA 1
ATOM 1301 C C . TYR A 1 177 ? -15.75 -0.089 6.523 1 96.12 177 TYR A C 1
ATOM 1303 O O . TYR A 1 177 ? -15.883 -0.914 7.43 1 96.12 177 TYR A O 1
ATOM 1311 N N . ASP A 1 178 ? -16.125 -0.37 5.266 1 95.44 178 ASP A N 1
ATOM 1312 C CA . ASP A 1 178 ? -16.562 -1.699 4.855 1 95.44 178 ASP A CA 1
ATOM 1313 C C . ASP A 1 178 ? -15.477 -2.74 5.105 1 95.44 178 ASP A C 1
ATOM 1315 O O . ASP A 1 178 ? -15.766 -3.854 5.551 1 95.44 178 ASP A O 1
ATOM 1319 N N . ALA A 1 179 ? -14.25 -2.361 4.844 1 94.88 179 ALA A N 1
ATOM 1320 C CA . ALA A 1 179 ? -13.125 -3.277 5.031 1 94.88 179 ALA A CA 1
ATOM 1321 C C . ALA A 1 179 ? -12.977 -3.664 6.5 1 94.88 179 ALA A C 1
ATOM 1323 O O . ALA A 1 179 ? -12.453 -4.734 6.816 1 94.88 179 ALA A O 1
ATOM 1324 N N . LEU A 1 180 ? -13.391 -2.75 7.41 1 94.5 180 LEU A N 1
ATOM 1325 C CA . LEU A 1 180 ? -13.312 -3.023 8.844 1 94.5 180 LEU A CA 1
ATOM 1326 C C . LEU A 1 180 ? -14.375 -4.031 9.258 1 94.5 180 LEU A C 1
ATOM 1328 O O . LEU A 1 180 ? -14.32 -4.574 10.367 1 94.5 180 LEU A O 1
ATOM 1332 N N . GLY A 1 181 ? -15.289 -4.289 8.383 1 89.31 181 GLY A N 1
ATOM 1333 C CA . GLY A 1 181 ? -16.281 -5.312 8.641 1 89.31 181 GLY A CA 1
ATOM 1334 C C . GLY A 1 181 ? -17.578 -4.754 9.219 1 89.31 181 GLY A C 1
ATOM 1335 O O . GLY A 1 181 ? -18.406 -5.504 9.734 1 89.31 181 GLY A O 1
ATOM 1336 N N . HIS A 1 182 ? -17.656 -3.477 9.375 1 77.38 182 HIS A N 1
ATOM 1337 C CA . HIS A 1 182 ? -18.844 -2.881 9.977 1 77.38 182 HIS A CA 1
ATOM 1338 C C . HIS A 1 182 ? -20 -2.814 8.977 1 77.38 182 HIS A C 1
ATOM 1340 O O . HIS A 1 182 ? -21.109 -2.406 9.32 1 77.38 182 HIS A O 1
ATOM 1346 N N . SER A 1 183 ? -19.906 -2.971 7.762 1 65.31 183 SER A N 1
ATOM 1347 C CA . SER A 1 183 ? -20.969 -2.807 6.773 1 65.31 183 SER A CA 1
ATOM 1348 C C . SER A 1 183 ? -22.219 -3.562 7.188 1 65.31 183 SER A C 1
ATOM 1350 O O . SER A 1 183 ? -22.141 -4.602 7.848 1 65.31 183 SER A O 1
ATOM 1352 N N . SER A 1 184 ? -23.422 -2.787 7.137 1 49.31 184 SER A N 1
ATOM 1353 C CA . SER A 1 184 ? -24.812 -2.783 7.582 1 49.31 184 SER A CA 1
ATOM 1354 C C . SER A 1 184 ? -25.484 -4.113 7.277 1 49.31 184 SER A C 1
ATOM 1356 O O . SER A 1 184 ? -25.422 -4.609 6.148 1 49.31 184 SER A O 1
ATOM 1358 N N . THR A 1 185 ? -25.531 -5.047 8.055 1 36.78 185 THR A N 1
ATOM 1359 C CA . THR A 1 185 ? -26.734 -5.875 8.086 1 36.78 185 THR A CA 1
ATOM 1360 C C . THR A 1 185 ? -27.969 -5.059 7.727 1 36.78 185 THR A C 1
ATOM 1362 O O . THR A 1 185 ? -28.344 -4.148 8.461 1 36.78 185 THR A O 1
ATOM 1365 N N . HIS A 1 186 ? -28.125 -4.23 6.738 1 28.05 186 HIS A N 1
ATOM 1366 C CA . HIS A 1 186 ? -29.578 -4.117 6.629 1 28.05 186 HIS A CA 1
ATOM 1367 C C . HIS A 1 186 ? -30.219 -5.469 6.312 1 28.05 186 HIS A C 1
ATOM 1369 O O . HIS A 1 186 ? -29.703 -6.219 5.477 1 28.05 186 HIS A O 1
ATOM 1375 N N . MET B 1 1 ? 11.984 -34.344 1.162 1 53.22 1 MET B N 1
ATOM 1376 C CA . MET B 1 1 ? 11.031 -33.5 0.452 1 53.22 1 MET B CA 1
ATOM 1377 C C . MET B 1 1 ? 11.258 -33.562 -1.055 1 53.22 1 MET B C 1
ATOM 1379 O O . MET B 1 1 ? 12.398 -33.656 -1.509 1 53.22 1 MET B O 1
ATOM 1383 N N . PRO B 1 2 ? 10.266 -34.031 -1.869 1 65.38 2 PRO B N 1
ATOM 1384 C CA . PRO B 1 2 ? 10.445 -34.125 -3.318 1 65.38 2 PRO B CA 1
ATOM 1385 C C . PRO B 1 2 ? 11.18 -32.938 -3.914 1 65.38 2 PRO B C 1
ATOM 1387 O O . PRO B 1 2 ? 11.133 -31.828 -3.352 1 65.38 2 PRO B O 1
ATOM 1390 N N . ARG B 1 3 ? 12.094 -33.125 -4.734 1 73.81 3 ARG B N 1
ATOM 1391 C CA . ARG B 1 3 ? 12.867 -32.125 -5.438 1 73.81 3 ARG B CA 1
ATOM 1392 C C . ARG B 1 3 ? 11.945 -31.062 -6.047 1 73.81 3 ARG B C 1
ATOM 1394 O O . ARG B 1 3 ? 10.953 -31.391 -6.688 1 73.81 3 ARG B O 1
ATOM 1401 N N . PRO B 1 4 ? 12.141 -29.766 -5.723 1 72 4 PRO B N 1
ATOM 1402 C CA . PRO B 1 4 ? 11.281 -28.75 -6.324 1 72 4 PRO B CA 1
ATOM 1403 C C . PRO B 1 4 ? 11.266 -28.812 -7.848 1 72 4 PRO B C 1
ATOM 1405 O O . PRO B 1 4 ? 12.281 -29.156 -8.469 1 72 4 PRO B O 1
ATOM 1408 N N . THR B 1 5 ? 10.07 -28.688 -8.461 1 83.62 5 THR B N 1
ATOM 1409 C CA . THR B 1 5 ? 9.922 -28.609 -9.914 1 83.62 5 THR B CA 1
ATOM 1410 C C . THR B 1 5 ? 10.586 -27.344 -10.453 1 83.62 5 THR B C 1
ATOM 1412 O O . THR B 1 5 ? 10.922 -26.438 -9.688 1 83.62 5 THR B O 1
ATOM 1415 N N . LYS B 1 6 ? 10.922 -27.375 -11.734 1 82.69 6 LYS B N 1
ATOM 1416 C CA . LYS B 1 6 ? 11.531 -26.219 -12.398 1 82.69 6 LYS B CA 1
ATOM 1417 C C . LYS B 1 6 ? 10.711 -24.953 -12.164 1 82.69 6 LYS B C 1
ATOM 1419 O O . LYS B 1 6 ? 11.266 -23.891 -11.906 1 82.69 6 LYS B O 1
ATOM 1424 N N . GLN B 1 7 ? 9.43 -25.125 -12.195 1 83.5 7 GLN B N 1
ATOM 1425 C CA . GLN B 1 7 ? 8.531 -23.984 -12.039 1 83.5 7 GLN B CA 1
ATOM 1426 C C . GLN B 1 7 ? 8.594 -23.422 -10.617 1 83.5 7 GLN B C 1
ATOM 1428 O O . GLN B 1 7 ? 8.578 -22.203 -10.422 1 83.5 7 GLN B O 1
ATOM 1433 N N . GLN B 1 8 ? 8.688 -24.297 -9.695 1 84.69 8 GLN B N 1
ATOM 1434 C CA . GLN B 1 8 ? 8.75 -23.875 -8.305 1 84.69 8 GLN B CA 1
ATOM 1435 C C . GLN B 1 8 ? 10.039 -23.109 -8.016 1 84.69 8 GLN B C 1
ATOM 1437 O O . GLN B 1 8 ? 10.031 -22.125 -7.266 1 84.69 8 GLN B O 1
ATOM 1442 N N . ILE B 1 9 ? 11.086 -23.609 -8.648 1 86 9 ILE B N 1
ATOM 1443 C CA . ILE B 1 9 ? 12.375 -22.953 -8.477 1 86 9 ILE B CA 1
ATOM 1444 C C . ILE B 1 9 ? 12.328 -21.562 -9.102 1 86 9 ILE B C 1
ATOM 1446 O O . ILE B 1 9 ? 12.766 -20.578 -8.492 1 86 9 ILE B O 1
ATOM 1450 N N . ASP B 1 10 ? 11.789 -21.469 -10.312 1 90.31 10 ASP B N 1
ATOM 1451 C CA . ASP B 1 10 ? 11.672 -20.172 -10.977 1 90.31 10 ASP B CA 1
ATOM 1452 C C . ASP B 1 10 ? 10.828 -19.203 -10.148 1 90.31 10 ASP B C 1
ATOM 1454 O O . ASP B 1 10 ? 11.172 -18.031 -10.023 1 90.31 10 ASP B O 1
ATOM 1458 N N . ASP B 1 11 ? 9.797 -19.781 -9.555 1 89.44 11 ASP B N 1
ATOM 1459 C CA . ASP B 1 11 ? 8.914 -18.953 -8.742 1 89.44 11 ASP B CA 1
ATOM 1460 C C . ASP B 1 11 ? 9.656 -18.391 -7.535 1 89.44 11 ASP B C 1
ATOM 1462 O O . ASP B 1 11 ? 9.477 -17.219 -7.18 1 89.44 11 ASP B O 1
ATOM 1466 N N . GLU B 1 12 ? 10.383 -19.188 -6.977 1 90.5 12 GLU B N 1
ATOM 1467 C CA . GLU B 1 12 ? 11.156 -18.766 -5.816 1 90.5 12 GLU B CA 1
ATOM 1468 C C . GLU B 1 12 ? 12.164 -17.688 -6.191 1 90.5 12 GLU B C 1
ATOM 1470 O O . GLU B 1 12 ? 12.305 -16.688 -5.48 1 90.5 12 GLU B O 1
ATOM 1475 N N . ILE B 1 13 ? 12.844 -17.906 -7.277 1 93.38 13 ILE B N 1
ATOM 1476 C CA . ILE B 1 13 ? 13.844 -16.953 -7.75 1 93.38 13 ILE B CA 1
ATOM 1477 C C . ILE B 1 13 ? 13.172 -15.633 -8.102 1 93.38 13 ILE B C 1
ATOM 1479 O O . ILE B 1 13 ? 13.641 -14.57 -7.684 1 93.38 13 ILE B O 1
ATOM 1483 N N . LEU B 1 14 ? 12.086 -15.766 -8.82 1 94.94 14 LEU B N 1
ATOM 1484 C CA . LEU B 1 14 ? 11.414 -14.562 -9.305 1 94.94 14 LEU B CA 1
ATOM 1485 C C . LEU B 1 14 ? 10.805 -13.773 -8.148 1 94.94 14 LEU B C 1
ATOM 1487 O O . LEU B 1 14 ? 10.805 -12.539 -8.164 1 94.94 14 LEU B O 1
ATOM 1491 N N . ASP B 1 15 ? 10.32 -14.492 -7.164 1 94.5 15 ASP B N 1
ATOM 1492 C CA . ASP B 1 15 ? 9.758 -13.797 -6.012 1 94.5 15 ASP B CA 1
ATOM 1493 C C . ASP B 1 15 ? 10.852 -13.102 -5.203 1 94.5 15 ASP B C 1
ATOM 1495 O O . ASP B 1 15 ? 10.664 -11.977 -4.734 1 94.5 15 ASP B O 1
ATOM 1499 N N . ALA B 1 16 ? 11.906 -13.727 -5.078 1 93.75 16 ALA B N 1
ATOM 1500 C CA . ALA B 1 16 ? 13.047 -13.125 -4.387 1 93.75 16 ALA B CA 1
ATOM 1501 C C . ALA B 1 16 ? 13.555 -11.898 -5.145 1 93.75 16 ALA B C 1
ATOM 1503 O O . ALA B 1 16 ? 13.867 -10.875 -4.539 1 93.75 16 ALA B O 1
ATOM 1504 N N . ALA B 1 17 ? 13.68 -12.062 -6.43 1 95.12 17 ALA B N 1
ATOM 1505 C CA . ALA B 1 17 ? 14.094 -10.938 -7.262 1 95.12 17 ALA B CA 1
ATOM 1506 C C . ALA B 1 17 ? 13.125 -9.766 -7.121 1 95.12 17 ALA B C 1
ATOM 1508 O O . ALA B 1 17 ? 13.547 -8.617 -6.965 1 95.12 17 ALA B O 1
ATOM 1509 N N . ALA B 1 18 ? 11.836 -10.109 -7.156 1 94 18 ALA B N 1
ATOM 1510 C CA . ALA B 1 18 ? 10.797 -9.086 -7.012 1 94 18 ALA B CA 1
ATOM 1511 C C . ALA B 1 18 ? 10.953 -8.328 -5.695 1 94 18 ALA B C 1
ATOM 1513 O O . ALA B 1 18 ? 10.844 -7.102 -5.664 1 94 18 ALA B O 1
ATOM 1514 N N . HIS B 1 19 ? 11.203 -9.047 -4.684 1 92.31 19 HIS B N 1
ATOM 1515 C CA . HIS B 1 19 ? 11.398 -8.453 -3.367 1 92.31 19 HIS B CA 1
ATOM 1516 C C . HIS B 1 19 ? 12.586 -7.5 -3.365 1 92.31 19 HIS B C 1
ATOM 1518 O O . HIS B 1 19 ? 12.492 -6.387 -2.84 1 92.31 19 HIS B O 1
ATOM 1524 N N . LEU B 1 20 ? 13.633 -7.883 -3.949 1 92.44 20 LEU B N 1
ATOM 1525 C CA . LEU B 1 20 ? 14.844 -7.066 -3.984 1 92.44 20 LEU B CA 1
ATOM 1526 C C . LEU B 1 20 ? 14.656 -5.855 -4.891 1 92.44 20 LEU B C 1
ATOM 1528 O O . LEU B 1 20 ? 15.102 -4.754 -4.559 1 92.44 20 LEU B O 1
ATOM 1532 N N . PHE B 1 21 ? 14.008 -6.07 -6.023 1 91.88 21 PHE B N 1
ATOM 1533 C CA . PHE B 1 21 ? 13.688 -4.953 -6.906 1 91.88 21 PHE B CA 1
ATOM 1534 C C . PHE B 1 21 ? 12.805 -3.938 -6.191 1 91.88 21 PHE B C 1
ATOM 1536 O O . PHE B 1 21 ? 12.992 -2.729 -6.348 1 91.88 21 PHE B O 1
ATOM 1543 N N . ALA B 1 22 ? 11.898 -4.418 -5.41 1 89.81 22 ALA B N 1
ATOM 1544 C CA . ALA B 1 22 ? 10.992 -3.545 -4.668 1 89.81 22 ALA B CA 1
ATOM 1545 C C . ALA B 1 22 ? 11.758 -2.697 -3.654 1 89.81 22 ALA B C 1
ATOM 1547 O O . ALA B 1 22 ? 11.477 -1.507 -3.496 1 89.81 22 ALA B O 1
ATOM 1548 N N . ARG B 1 23 ? 12.703 -3.279 -3.059 1 85.25 23 ARG B N 1
ATOM 1549 C CA . ARG B 1 23 ? 13.406 -2.652 -1.944 1 85.25 23 ARG B CA 1
ATOM 1550 C C . ARG B 1 23 ? 14.5 -1.717 -2.445 1 85.25 23 ARG B C 1
ATOM 1552 O O . ARG B 1 23 ? 14.703 -0.636 -1.891 1 85.25 23 ARG B O 1
ATOM 1559 N N . HIS B 1 24 ? 15.148 -2.121 -3.559 1 84.75 24 HIS B N 1
ATOM 1560 C CA . HIS B 1 24 ? 16.359 -1.399 -3.924 1 84.75 24 HIS B CA 1
ATOM 1561 C C . HIS B 1 24 ? 16.219 -0.725 -5.285 1 84.75 24 HIS B C 1
ATOM 1563 O O . HIS B 1 24 ? 17.031 0.128 -5.652 1 84.75 24 HIS B O 1
ATOM 1569 N N . GLY B 1 25 ? 15.148 -1.104 -5.949 1 85.62 25 GLY B N 1
ATOM 1570 C CA . GLY B 1 25 ? 15.023 -0.644 -7.324 1 85.62 25 GLY B CA 1
ATOM 1571 C C . GLY B 1 25 ? 15.695 -1.563 -8.328 1 85.62 25 GLY B C 1
ATOM 1572 O O . GLY B 1 25 ? 16.516 -2.4 -7.949 1 85.62 25 GLY B O 1
ATOM 1573 N N . PHE B 1 26 ? 15.43 -1.347 -9.617 1 84.38 26 PHE B N 1
ATOM 1574 C CA . PHE B 1 26 ? 15.977 -2.188 -10.672 1 84.38 26 PHE B CA 1
ATOM 1575 C C . PHE B 1 26 ? 17.453 -1.906 -10.875 1 84.38 26 PHE B C 1
ATOM 1577 O O . PHE B 1 26 ? 18.266 -2.834 -10.992 1 84.38 26 PHE B O 1
ATOM 1584 N N . LYS B 1 27 ? 17.781 -0.701 -10.859 1 83.06 27 LYS B N 1
ATOM 1585 C CA . LYS B 1 27 ? 19.156 -0.286 -11.18 1 83.06 27 LYS B CA 1
ATOM 1586 C C . LYS B 1 27 ? 20.125 -0.694 -10.07 1 83.06 27 LYS B C 1
ATOM 1588 O O . LYS B 1 27 ? 21.234 -1.126 -10.352 1 83.06 27 LYS B O 1
ATOM 1593 N N . GLU B 1 28 ? 19.672 -0.71 -8.82 1 86.25 28 GLU B N 1
ATOM 1594 C CA . GLU B 1 28 ? 20.562 -0.905 -7.684 1 86.25 28 GLU B CA 1
ATOM 1595 C C . GLU B 1 28 ? 20.625 -2.373 -7.27 1 86.25 28 GLU B C 1
ATOM 1597 O O . GLU B 1 28 ? 21.422 -2.752 -6.414 1 86.25 28 GLU B O 1
ATOM 1602 N N . THR B 1 29 ? 19.781 -3.164 -7.84 1 91.88 29 THR B N 1
ATOM 1603 C CA . THR B 1 29 ? 19.781 -4.586 -7.52 1 91.88 29 THR B CA 1
ATOM 1604 C C . THR B 1 29 ? 20.672 -5.355 -8.492 1 91.88 29 THR B C 1
ATOM 1606 O O . THR B 1 29 ? 20.453 -5.316 -9.703 1 91.88 29 THR B O 1
ATOM 1609 N N . SER B 1 30 ? 21.641 -6.09 -7.965 1 93.38 30 SER B N 1
ATOM 1610 C CA . SER B 1 30 ? 22.547 -6.863 -8.812 1 93.38 30 SER B CA 1
ATOM 1611 C C . SER B 1 30 ? 22.094 -8.312 -8.922 1 93.38 30 SER B C 1
ATOM 1613 O O . SER B 1 30 ? 21.359 -8.812 -8.062 1 93.38 30 SER B O 1
ATOM 1615 N N . VAL B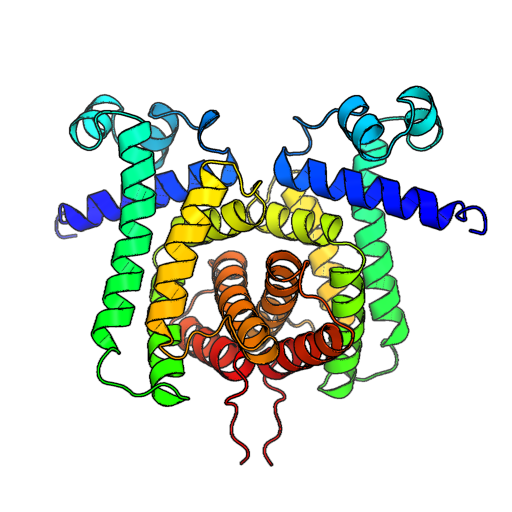 1 31 ? 22.578 -8.906 -9.969 1 94.19 31 VAL B N 1
ATOM 1616 C CA . VAL B 1 31 ? 22.297 -10.32 -10.172 1 94.19 31 VAL B CA 1
ATOM 1617 C C . VAL B 1 31 ? 22.922 -11.141 -9.039 1 94.19 31 VAL B C 1
ATOM 1619 O O . VAL B 1 31 ? 22.328 -12.117 -8.578 1 94.19 31 VAL B O 1
ATOM 1622 N N . GLN B 1 32 ? 24.031 -10.734 -8.586 1 94.81 32 GLN B N 1
ATOM 1623 C CA . GLN B 1 32 ? 24.703 -11.422 -7.492 1 94.81 32 GLN B CA 1
ATOM 1624 C C . GLN B 1 32 ? 23.875 -11.383 -6.215 1 94.81 32 GLN B C 1
ATOM 1626 O O . GLN B 1 32 ? 23.766 -12.383 -5.5 1 94.81 32 GLN B O 1
ATOM 1631 N N . ARG B 1 33 ? 23.297 -10.297 -5.914 1 94.12 33 ARG B N 1
ATOM 1632 C CA . ARG B 1 33 ? 22.469 -10.148 -4.727 1 94.12 33 ARG B CA 1
ATOM 1633 C C . ARG B 1 33 ? 21.266 -11.086 -4.781 1 94.12 33 ARG B C 1
ATOM 1635 O O . ARG B 1 33 ? 20.875 -11.672 -3.77 1 94.12 33 ARG B O 1
ATOM 1642 N N . ILE B 1 34 ? 20.672 -11.172 -5.934 1 95 34 ILE B N 1
ATOM 1643 C CA . ILE B 1 34 ? 19.531 -12.062 -6.113 1 95 34 ILE B CA 1
ATOM 1644 C C . ILE B 1 34 ? 19.969 -13.516 -5.953 1 95 34 ILE B C 1
ATOM 1646 O O . ILE B 1 34 ? 19.312 -14.297 -5.266 1 95 34 ILE B O 1
ATOM 1650 N N . ALA B 1 35 ? 21.078 -13.812 -6.57 1 95.25 35 ALA B N 1
ATOM 1651 C CA . ALA B 1 35 ? 21.625 -15.164 -6.461 1 95.25 35 ALA B CA 1
ATOM 1652 C C . ALA B 1 35 ? 21.875 -15.539 -5 1 95.25 35 ALA B C 1
ATOM 1654 O O . ALA B 1 35 ? 21.484 -16.625 -4.559 1 95.25 35 ALA B O 1
ATOM 1655 N N . ASP B 1 36 ? 22.453 -14.672 -4.25 1 95 36 ASP B N 1
ATOM 1656 C CA . ASP B 1 36 ? 22.75 -14.883 -2.838 1 95 36 ASP B CA 1
ATOM 1657 C C . ASP B 1 36 ? 21.469 -15.109 -2.035 1 95 36 ASP B C 1
ATOM 1659 O O . ASP B 1 36 ? 21.438 -15.953 -1.133 1 95 36 ASP B O 1
ATOM 1663 N N . ALA B 1 37 ? 20.453 -14.43 -2.375 1 92.06 37 ALA B N 1
ATOM 1664 C CA . ALA B 1 37 ? 19.188 -14.484 -1.634 1 92.06 37 ALA B CA 1
ATOM 1665 C C . ALA B 1 37 ? 18.516 -15.836 -1.812 1 92.06 37 ALA B C 1
ATOM 1667 O O . ALA B 1 37 ? 17.781 -16.297 -0.927 1 92.06 37 ALA B O 1
ATOM 1668 N N . VAL B 1 38 ? 18.672 -16.453 -2.902 1 92.69 38 VAL B N 1
ATOM 1669 C CA . VAL B 1 38 ? 17.953 -17.688 -3.189 1 92.69 38 VAL B CA 1
ATOM 1670 C C . VAL B 1 38 ? 18.891 -18.875 -3.051 1 92.69 38 VAL B C 1
ATOM 1672 O O . VAL B 1 38 ? 18.484 -20.031 -3.23 1 92.69 38 VAL B O 1
ATOM 1675 N N . GLY B 1 39 ? 20.141 -18.625 -2.777 1 93.06 39 GLY B N 1
ATOM 1676 C CA . GLY B 1 39 ? 21.109 -19.703 -2.58 1 93.06 39 GLY B CA 1
ATOM 1677 C C . GLY B 1 39 ? 21.594 -20.312 -3.879 1 93.06 39 GLY B C 1
ATOM 1678 O O . GLY B 1 39 ? 21.812 -21.531 -3.955 1 93.06 39 GLY B O 1
ATOM 1679 N N . TYR B 1 40 ? 21.609 -19.609 -4.883 1 90.38 40 TYR B N 1
ATOM 1680 C CA . TYR B 1 40 ? 22.125 -20.016 -6.18 1 90.38 40 TYR B CA 1
ATOM 1681 C C . TYR B 1 40 ? 23.453 -19.328 -6.477 1 90.38 40 TYR B C 1
ATOM 1683 O O . TYR B 1 40 ? 23.75 -18.281 -5.902 1 90.38 40 TYR B O 1
ATOM 1691 N N . SER B 1 41 ? 24.234 -19.984 -7.371 1 92.69 41 SER B N 1
ATOM 1692 C CA . SER B 1 41 ? 25.391 -19.266 -7.93 1 92.69 41 SER B CA 1
ATOM 1693 C C . SER B 1 41 ? 24.953 -18.25 -8.984 1 92.69 41 SER B C 1
ATOM 1695 O O . SER B 1 41 ? 23.891 -18.422 -9.602 1 92.69 41 SER B O 1
ATOM 1697 N N . LYS B 1 42 ? 25.766 -17.203 -9.07 1 94.31 42 LYS B N 1
ATOM 1698 C CA . LYS B 1 42 ? 25.484 -16.219 -10.117 1 94.31 42 LYS B CA 1
ATOM 1699 C C . LYS B 1 42 ? 25.406 -16.891 -11.484 1 94.31 42 LYS B C 1
ATOM 1701 O O . LYS B 1 42 ? 24.516 -16.594 -12.289 1 94.31 42 LYS B O 1
ATOM 1706 N N . THR B 1 43 ? 26.281 -17.875 -11.688 1 93.56 43 THR B N 1
ATOM 1707 C CA . THR B 1 43 ? 26.328 -18.594 -12.945 1 93.56 43 THR B CA 1
ATOM 1708 C C . THR B 1 43 ? 25.047 -19.406 -13.164 1 93.56 43 THR B C 1
ATOM 1710 O O . THR B 1 43 ? 24.469 -19.391 -14.25 1 93.56 43 THR B O 1
ATOM 1713 N N . GLY B 1 44 ? 24.609 -20.062 -12.172 1 92.75 44 GLY B N 1
ATOM 1714 C CA . GLY B 1 44 ? 23.375 -20.828 -12.242 1 92.75 44 GLY B CA 1
ATOM 1715 C C . GLY B 1 44 ? 22.156 -19.969 -12.539 1 92.75 44 GLY B C 1
ATOM 1716 O O . GLY B 1 44 ? 21.297 -20.344 -13.328 1 92.75 44 GLY B O 1
ATOM 1717 N N . LEU B 1 45 ? 22.141 -18.812 -11.898 1 94.19 45 LEU B N 1
ATOM 1718 C CA . LEU B 1 45 ? 21.031 -17.875 -12.117 1 94.19 45 LEU B CA 1
ATOM 1719 C C . LEU B 1 45 ? 21.047 -17.344 -13.547 1 94.19 45 LEU B C 1
ATOM 1721 O O . LEU B 1 45 ? 20 -17.25 -14.188 1 94.19 45 LEU B O 1
ATOM 1725 N N . LEU B 1 46 ? 22.25 -17.109 -14.055 1 94.12 46 LEU B N 1
ATOM 1726 C CA . LEU B 1 46 ? 22.406 -16.516 -15.375 1 94.12 46 LEU B CA 1
ATOM 1727 C C . LEU B 1 46 ? 22.125 -17.547 -16.469 1 94.12 46 LEU B C 1
ATOM 1729 O O . LEU B 1 46 ? 21.797 -17.188 -17.594 1 94.12 46 LEU B O 1
ATOM 1733 N N . HIS B 1 47 ? 22.25 -18.781 -16.141 1 93.44 47 HIS B N 1
ATOM 1734 C CA . HIS B 1 47 ? 21.828 -19.828 -17.062 1 93.44 47 HIS B CA 1
ATOM 1735 C C . HIS B 1 47 ? 20.328 -19.797 -17.281 1 93.44 47 HIS B C 1
ATOM 1737 O O . HIS B 1 47 ? 19.859 -20.031 -18.406 1 93.44 47 HIS B O 1
ATOM 1743 N N . ARG B 1 48 ? 19.625 -19.469 -16.281 1 91.94 48 ARG B N 1
ATOM 1744 C CA . ARG B 1 48 ? 18.172 -19.422 -16.344 1 91.94 48 ARG B CA 1
ATOM 1745 C C . ARG B 1 48 ? 17.688 -18.062 -16.859 1 91.94 48 ARG B C 1
ATOM 1747 O O . ARG B 1 48 ? 16.75 -18 -17.641 1 91.94 48 ARG B O 1
ATOM 1754 N N . PHE B 1 49 ? 18.328 -17 -16.375 1 94.75 49 PHE B N 1
ATOM 1755 C CA . PHE B 1 49 ? 18.047 -15.617 -16.766 1 94.75 49 PHE B CA 1
ATOM 1756 C C . PHE B 1 49 ? 19.312 -14.906 -17.203 1 94.75 49 PHE B C 1
ATOM 1758 O O . PHE B 1 49 ? 20.016 -14.305 -16.375 1 94.75 49 PHE B O 1
ATOM 1765 N N . PRO B 1 50 ? 19.547 -14.875 -18.469 1 93.94 50 PRO B N 1
ATOM 1766 C CA . PRO B 1 50 ? 20.875 -14.547 -19.016 1 93.94 50 PRO B CA 1
ATOM 1767 C C . PRO B 1 50 ? 21.297 -13.125 -18.688 1 93.94 50 PRO B C 1
ATOM 1769 O O . PRO B 1 50 ? 22.5 -12.82 -18.703 1 93.94 50 PRO B O 1
ATOM 1772 N N . THR B 1 51 ? 20.297 -12.203 -18.562 1 92.94 51 THR B N 1
ATOM 1773 C CA . THR B 1 51 ? 20.641 -10.828 -18.203 1 92.94 51 THR B CA 1
ATOM 1774 C C . THR B 1 51 ? 19.734 -10.328 -17.078 1 92.94 51 THR B C 1
ATOM 1776 O O . THR B 1 51 ? 18.703 -10.93 -16.781 1 92.94 51 THR B O 1
ATOM 1779 N N . LYS B 1 52 ? 20.188 -9.25 -16.453 1 91.94 52 LYS B N 1
ATOM 1780 C CA . LYS B 1 52 ? 19.359 -8.617 -15.438 1 91.94 52 LYS B CA 1
ATOM 1781 C C . LYS B 1 52 ? 18.016 -8.164 -16.016 1 91.94 52 LYS B C 1
ATOM 1783 O O . LYS B 1 52 ? 16.984 -8.289 -15.359 1 91.94 52 LYS B O 1
ATOM 1788 N N . GLU B 1 53 ? 18.094 -7.691 -17.25 1 92.19 53 GLU B N 1
ATOM 1789 C CA . GLU B 1 53 ? 16.891 -7.242 -17.922 1 92.19 53 GLU B CA 1
ATOM 1790 C C . GLU B 1 53 ? 15.93 -8.398 -18.172 1 92.19 53 GLU B C 1
ATOM 1792 O O . GLU B 1 53 ? 14.711 -8.258 -18.031 1 92.19 53 GLU B O 1
ATOM 1797 N N . ALA B 1 54 ? 16.484 -9.469 -18.531 1 94.56 54 ALA B N 1
ATOM 1798 C CA . ALA B 1 54 ? 15.664 -10.656 -18.734 1 94.56 54 ALA B CA 1
ATOM 1799 C C . ALA B 1 54 ? 14.992 -11.094 -17.438 1 94.56 54 ALA B C 1
ATOM 1801 O O . ALA B 1 54 ? 13.844 -11.555 -17.453 1 94.56 54 ALA B O 1
ATOM 1802 N N . LEU B 1 55 ? 15.75 -10.969 -16.375 1 94.06 55 LEU B N 1
ATOM 1803 C CA . LEU B 1 55 ? 15.211 -11.312 -15.07 1 94.06 55 LEU B CA 1
ATOM 1804 C C . LEU B 1 55 ? 14.094 -10.352 -14.672 1 94.06 55 LEU B C 1
ATOM 1806 O O . LEU B 1 55 ? 13.047 -10.781 -14.195 1 94.06 55 LEU B O 1
ATOM 1810 N N . GLN B 1 56 ? 14.32 -9.102 -14.922 1 92.31 56 GLN B N 1
ATOM 1811 C CA . GLN B 1 56 ? 13.305 -8.094 -14.656 1 92.31 56 GLN B CA 1
ATOM 1812 C C . GLN B 1 56 ? 12.023 -8.367 -15.445 1 92.31 56 GLN B C 1
ATOM 1814 O O . GLN B 1 56 ? 10.922 -8.32 -14.898 1 92.31 56 GLN B O 1
ATOM 1819 N N . GLU B 1 57 ? 12.203 -8.625 -16.672 1 93.31 57 GLU B N 1
ATOM 1820 C CA . GLU B 1 57 ? 11.07 -8.922 -17.547 1 93.31 57 GLU B CA 1
ATOM 1821 C C . GLU B 1 57 ? 10.328 -10.172 -17.078 1 93.31 57 GLU B C 1
ATOM 1823 O O . GLU B 1 57 ? 9.094 -10.211 -17.109 1 93.31 57 GLU B O 1
ATOM 1828 N N . ALA B 1 58 ? 11.07 -11.125 -16.672 1 94.5 58 ALA B N 1
ATOM 1829 C CA . ALA B 1 58 ? 10.477 -12.375 -16.203 1 94.5 58 ALA B CA 1
ATOM 1830 C C . ALA B 1 58 ? 9.641 -12.164 -14.953 1 94.5 58 ALA B C 1
ATOM 1832 O O . ALA B 1 58 ? 8.594 -12.789 -14.789 1 94.5 58 ALA B O 1
ATOM 1833 N N . VAL B 1 59 ? 10.109 -11.336 -14.078 1 94.19 59 VAL B N 1
ATOM 1834 C CA . VAL B 1 59 ? 9.375 -11.023 -12.852 1 94.19 59 VAL B CA 1
ATOM 1835 C C . VAL B 1 59 ? 8.031 -10.398 -13.203 1 94.19 59 VAL B C 1
ATOM 1837 O O . VAL B 1 59 ? 6.988 -10.812 -12.688 1 94.19 59 VAL B O 1
ATOM 1840 N N . VAL B 1 60 ? 8.023 -9.43 -14.102 1 92.44 60 VAL B N 1
ATOM 1841 C CA . VAL B 1 60 ? 6.812 -8.734 -14.508 1 92.44 60 VAL B CA 1
ATOM 1842 C C . VAL B 1 60 ? 5.883 -9.695 -15.25 1 92.44 60 VAL B C 1
ATOM 1844 O O . VAL B 1 60 ? 4.68 -9.734 -14.984 1 92.44 60 VAL B O 1
ATOM 1847 N N . GLU B 1 61 ? 6.469 -10.445 -16.094 1 93.25 61 GLU B N 1
ATOM 1848 C CA . GLU B 1 61 ? 5.688 -11.398 -16.891 1 93.25 61 GLU B CA 1
ATOM 1849 C C . GLU B 1 61 ? 5.027 -12.445 -15.992 1 93.25 61 GLU B C 1
ATOM 1851 O O . GLU B 1 61 ? 3.916 -12.898 -16.281 1 93.25 61 GLU B O 1
ATOM 1856 N N . ARG B 1 62 ? 5.738 -12.844 -15.047 1 92 62 ARG B N 1
ATOM 1857 C CA . ARG B 1 62 ? 5.156 -13.797 -14.109 1 92 62 ARG B CA 1
ATOM 1858 C C . ARG B 1 62 ? 3.922 -13.219 -13.43 1 92 62 ARG B C 1
ATOM 1860 O O . ARG B 1 62 ? 2.898 -13.891 -13.297 1 92 62 ARG B O 1
ATOM 1867 N N . CYS B 1 63 ? 4.008 -12.008 -12.992 1 90.69 63 CYS B N 1
ATOM 1868 C CA . CYS B 1 63 ? 2.879 -11.328 -12.359 1 90.69 63 CYS B CA 1
ATOM 1869 C C . CYS B 1 63 ? 1.705 -11.203 -13.328 1 90.69 63 CYS B C 1
ATOM 1871 O O . CYS B 1 63 ? 0.578 -11.57 -12.984 1 90.69 63 CYS B O 1
ATOM 1873 N N . VAL B 1 64 ? 1.982 -10.766 -14.5 1 92.06 64 VAL B N 1
ATOM 1874 C CA . VAL B 1 64 ? 0.972 -10.586 -15.539 1 92.06 64 VAL B CA 1
ATOM 1875 C C . VAL B 1 64 ? 0.326 -11.93 -15.859 1 92.06 64 VAL B C 1
ATOM 1877 O O . VAL B 1 64 ? -0.9 -12.031 -15.961 1 92.06 64 VAL B O 1
ATOM 1880 N N . GLY B 1 65 ? 1.192 -12.906 -16 1 92.69 65 GLY B N 1
ATOM 1881 C CA . GLY B 1 65 ? 0.699 -14.242 -16.312 1 92.69 65 GLY B CA 1
ATOM 1882 C C . GLY B 1 65 ? -0.237 -14.789 -15.25 1 92.69 65 GLY B C 1
ATOM 1883 O O . GLY B 1 65 ? -1.267 -15.391 -15.578 1 92.69 65 GLY B O 1
ATOM 1884 N N . GLN B 1 66 ? 0.086 -14.633 -14.023 1 92.31 66 GLN B N 1
ATOM 1885 C CA . GLN B 1 66 ? -0.743 -15.109 -12.93 1 92.31 66 GLN B CA 1
ATOM 1886 C C . GLN B 1 66 ? -2.09 -14.398 -12.898 1 92.31 66 GLN B C 1
ATOM 1888 O O . GLN B 1 66 ? -3.127 -15.016 -12.664 1 92.31 66 GLN B O 1
ATOM 1893 N N . LEU B 1 67 ? -2.094 -13.117 -13.125 1 92.81 67 LEU B N 1
ATOM 1894 C CA . LEU B 1 67 ? -3.334 -12.352 -13.172 1 92.81 67 LEU B CA 1
ATOM 1895 C C . LEU B 1 67 ? -4.18 -12.758 -14.375 1 92.81 67 LEU B C 1
ATOM 1897 O O . LEU B 1 67 ? -5.406 -12.828 -14.281 1 92.81 67 LEU B O 1
ATOM 1901 N N . ARG B 1 68 ? -3.506 -12.984 -15.453 1 93.62 68 ARG B N 1
ATOM 1902 C CA . ARG B 1 68 ? -4.207 -13.461 -16.641 1 93.62 68 ARG B CA 1
ATOM 1903 C C . ARG B 1 68 ? -4.883 -14.805 -16.375 1 93.62 68 ARG B C 1
ATOM 1905 O O . ARG B 1 68 ? -6 -15.047 -16.844 1 93.62 68 ARG B O 1
ATOM 1912 N N . GLU B 1 69 ? -4.188 -15.625 -15.688 1 94.31 69 GLU B N 1
ATOM 1913 C CA . GLU B 1 69 ? -4.773 -16.906 -15.312 1 94.31 69 GLU B CA 1
ATOM 1914 C C . GLU B 1 69 ? -6.027 -16.719 -14.461 1 94.31 69 GLU B C 1
ATOM 1916 O O . GLU B 1 69 ? -7.031 -17.406 -14.656 1 94.31 69 GLU B O 1
ATOM 1921 N N . ILE B 1 70 ? -6.016 -15.828 -13.547 1 94.25 70 ILE B N 1
ATOM 1922 C CA . ILE B 1 70 ? -7.18 -15.516 -12.727 1 94.25 70 ILE B CA 1
ATOM 1923 C C . ILE B 1 70 ? -8.32 -15.031 -13.617 1 94.25 70 ILE B C 1
ATOM 1925 O O . ILE B 1 70 ? -9.461 -15.492 -13.477 1 94.25 70 ILE B O 1
ATOM 1929 N N . ALA B 1 71 ? -7.988 -14.109 -14.508 1 93.44 71 ALA B N 1
ATOM 1930 C CA . ALA B 1 71 ? -8.992 -13.57 -15.422 1 93.44 71 ALA B CA 1
ATOM 1931 C C . ALA B 1 71 ? -9.633 -14.688 -16.25 1 93.44 71 ALA B C 1
ATOM 1933 O O . ALA B 1 71 ? -10.844 -14.688 -16.469 1 93.44 71 ALA B O 1
ATOM 1934 N N . THR B 1 72 ? -8.797 -15.602 -16.703 1 94.06 72 THR B N 1
ATOM 1935 C CA . THR B 1 72 ? -9.273 -16.703 -17.547 1 94.06 72 THR B CA 1
ATOM 1936 C C . THR B 1 72 ? -10.203 -17.625 -16.75 1 94.06 72 THR B C 1
ATOM 1938 O O . THR B 1 72 ? -11.188 -18.125 -17.297 1 94.06 72 THR B O 1
ATOM 1941 N N . THR B 1 73 ? -9.906 -17.828 -15.469 1 93.56 73 THR B N 1
ATOM 1942 C CA . THR B 1 73 ? -10.703 -18.719 -14.633 1 93.56 73 THR B CA 1
ATOM 1943 C C . THR B 1 73 ? -12.086 -18.141 -14.375 1 93.56 73 THR B C 1
ATOM 1945 O O . THR B 1 73 ? -13.047 -18.875 -14.133 1 93.56 73 THR B O 1
ATOM 1948 N N . VAL B 1 74 ? -12.195 -16.797 -14.477 1 94.06 74 VAL B N 1
ATOM 1949 C CA . VAL B 1 74 ? -13.461 -16.172 -14.109 1 94.06 74 VAL B CA 1
ATOM 1950 C C . VAL B 1 74 ? -14.148 -15.625 -15.359 1 94.06 74 VAL B C 1
ATOM 1952 O O . VAL B 1 74 ? -15.156 -14.922 -15.258 1 94.06 74 VAL B O 1
ATOM 1955 N N . VAL B 1 75 ? -13.633 -15.891 -16.562 1 90 75 VAL B N 1
ATOM 1956 C CA . VAL B 1 75 ? -14.039 -15.266 -17.812 1 90 75 VAL B CA 1
ATOM 1957 C C . VAL B 1 75 ? -15.516 -15.562 -18.094 1 90 75 VAL B C 1
ATOM 1959 O O . VAL B 1 75 ? -16.219 -14.75 -18.703 1 90 75 VAL B O 1
ATOM 1962 N N . THR B 1 76 ? -16.031 -16.625 -17.609 1 92.81 76 THR B N 1
ATOM 1963 C CA . THR B 1 76 ? -17.406 -17.047 -17.891 1 92.81 76 THR B CA 1
ATOM 1964 C C . THR B 1 76 ? -18.375 -16.391 -16.922 1 92.81 76 THR B C 1
ATOM 1966 O O . THR B 1 76 ? -19.594 -16.406 -17.141 1 92.81 76 THR B O 1
ATOM 1969 N N . LEU B 1 77 ? -17.922 -15.82 -15.812 1 94.19 77 LEU B N 1
ATOM 1970 C CA . LEU B 1 77 ? -18.766 -15.133 -14.844 1 94.19 77 LEU B CA 1
ATOM 1971 C C . LEU B 1 77 ? -19.047 -13.695 -15.281 1 94.19 77 LEU B C 1
ATOM 1973 O O . LEU B 1 77 ? -18.125 -12.977 -15.672 1 94.19 77 LEU B O 1
ATOM 1977 N N . PRO B 1 78 ? -20.328 -13.312 -15.25 1 92.5 78 PRO B N 1
ATOM 1978 C CA . PRO B 1 78 ? -20.594 -11.906 -15.531 1 92.5 78 PRO B CA 1
ATOM 1979 C C . PRO B 1 78 ? -20.016 -10.969 -14.469 1 92.5 78 PRO B C 1
ATOM 1981 O O . PRO B 1 78 ? -19.828 -11.375 -13.32 1 92.5 78 PRO B O 1
ATOM 1984 N N . ALA B 1 79 ? -19.719 -9.766 -14.922 1 91.06 79 ALA B N 1
ATOM 1985 C CA . ALA B 1 79 ? -19.297 -8.773 -13.938 1 91.06 79 ALA B CA 1
ATOM 1986 C C . ALA B 1 79 ? -20.297 -8.672 -12.789 1 91.06 79 ALA B C 1
ATOM 1988 O O . ALA B 1 79 ? -21.5 -8.695 -13.016 1 91.06 79 ALA B O 1
ATOM 1989 N N . GLY B 1 80 ? -19.844 -8.625 -11.547 1 90.94 80 GLY B N 1
ATOM 1990 C CA . GLY B 1 80 ? -20.688 -8.586 -10.367 1 90.94 80 GLY B CA 1
ATOM 1991 C C . GLY B 1 80 ? -20.047 -9.219 -9.148 1 90.94 80 GLY B C 1
ATOM 1992 O O . GLY B 1 80 ? -18.844 -9.484 -9.133 1 90.94 80 GLY B O 1
ATOM 1993 N N . PRO B 1 81 ? -20.844 -9.477 -8.117 1 93.81 81 PRO B N 1
ATOM 1994 C CA . PRO B 1 81 ? -20.312 -9.906 -6.816 1 93.81 81 PRO B CA 1
ATOM 1995 C C . PRO B 1 81 ? -19.609 -11.258 -6.887 1 93.81 81 PRO B C 1
ATOM 1997 O O . PRO B 1 81 ? -18.562 -11.445 -6.266 1 93.81 81 PRO B O 1
ATOM 2000 N N . ASP B 1 82 ? -20.188 -12.195 -7.633 1 94.94 82 ASP B N 1
ATOM 2001 C CA . ASP B 1 82 ? -19.609 -13.531 -7.703 1 94.94 82 ASP B CA 1
ATOM 2002 C C . ASP B 1 82 ? -18.25 -13.492 -8.414 1 94.94 82 ASP B C 1
ATOM 2004 O O . ASP B 1 82 ? -17.297 -14.141 -7.973 1 94.94 82 ASP B O 1
ATOM 2008 N N . ARG B 1 83 ? -18.156 -12.828 -9.539 1 95.94 83 ARG B N 1
ATOM 2009 C CA . ARG B 1 83 ? -16.891 -12.672 -10.25 1 95.94 83 ARG B CA 1
ATOM 2010 C C . ARG B 1 83 ? -15.867 -11.93 -9.391 1 95.94 83 ARG B C 1
ATOM 2012 O O . ARG B 1 83 ? -14.711 -12.344 -9.297 1 95.94 83 ARG B O 1
ATOM 2019 N N . ASP B 1 84 ? -16.344 -10.875 -8.742 1 96.31 84 ASP B N 1
ATOM 2020 C CA . ASP B 1 84 ? -15.469 -10.094 -7.875 1 96.31 84 ASP B CA 1
ATOM 2021 C C . ASP B 1 84 ? -14.852 -10.969 -6.781 1 96.31 84 ASP B C 1
ATOM 2023 O O . ASP B 1 84 ? -13.656 -10.891 -6.512 1 96.31 84 ASP B O 1
ATOM 2027 N N . ARG B 1 85 ? -15.68 -11.781 -6.164 1 95.62 85 ARG B N 1
ATOM 2028 C CA . ARG B 1 85 ? -15.203 -12.648 -5.094 1 95.62 85 ARG B CA 1
ATOM 2029 C C . ARG B 1 85 ? -14.156 -13.641 -5.609 1 95.62 85 ARG B C 1
ATOM 2031 O O . ARG B 1 85 ? -13.156 -13.898 -4.941 1 95.62 85 ARG B O 1
ATOM 2038 N N . SER B 1 86 ? -14.453 -14.188 -6.742 1 96.12 86 SER B N 1
ATOM 2039 C CA . SER B 1 86 ? -13.516 -15.141 -7.328 1 96.12 86 SER B CA 1
ATOM 2040 C C . SER B 1 86 ? -12.188 -14.469 -7.668 1 96.12 86 SER B C 1
ATOM 2042 O O . SER B 1 86 ? -11.125 -15.031 -7.414 1 96.12 86 SER B O 1
ATOM 2044 N N . VAL B 1 87 ? -12.25 -13.281 -8.266 1 96.56 87 VAL B N 1
ATOM 2045 C CA . VAL B 1 87 ? -11.055 -12.531 -8.633 1 96.56 87 VAL B CA 1
ATOM 2046 C C . VAL B 1 87 ? -10.234 -12.219 -7.383 1 96.56 87 VAL B C 1
ATOM 2048 O O . VAL B 1 87 ? -9.039 -12.508 -7.332 1 96.56 87 VAL B O 1
ATOM 2051 N N . ILE B 1 88 ? -10.867 -11.711 -6.348 1 96.5 88 ILE B N 1
ATOM 2052 C CA . ILE B 1 88 ? -10.141 -11.312 -5.148 1 96.5 88 ILE B CA 1
ATOM 2053 C C . ILE B 1 88 ? -9.594 -12.547 -4.438 1 96.5 88 ILE B C 1
ATOM 2055 O O . ILE B 1 88 ? -8.531 -12.5 -3.82 1 96.5 88 ILE B O 1
ATOM 2059 N N . SER B 1 89 ? -10.359 -13.672 -4.445 1 96.12 89 SER B N 1
ATOM 2060 C CA . SER B 1 89 ? -9.852 -14.914 -3.871 1 96.12 89 SER B CA 1
ATOM 2061 C C . SER B 1 89 ? -8.555 -15.344 -4.547 1 96.12 89 SER B C 1
ATOM 2063 O O . SER B 1 89 ? -7.605 -15.75 -3.879 1 96.12 89 SER B O 1
ATOM 2065 N N . GLY B 1 90 ? -8.578 -15.289 -5.883 1 95.12 90 GLY B N 1
ATOM 2066 C CA . GLY B 1 90 ? -7.367 -15.594 -6.625 1 95.12 90 GLY B CA 1
ATOM 2067 C C . GLY B 1 90 ? -6.219 -14.656 -6.305 1 95.12 90 GLY B C 1
ATOM 2068 O O . GLY B 1 90 ? -5.09 -15.109 -6.094 1 95.12 90 GLY B O 1
ATOM 2069 N N . ILE B 1 91 ? -6.445 -13.406 -6.223 1 95.38 91 ILE B N 1
ATOM 2070 C CA . ILE B 1 91 ? -5.414 -12.406 -5.957 1 95.38 91 ILE B CA 1
ATOM 2071 C C . ILE B 1 91 ? -4.91 -12.555 -4.523 1 95.38 91 ILE B C 1
ATOM 2073 O O . ILE B 1 91 ? -3.717 -12.375 -4.258 1 95.38 91 ILE B O 1
ATOM 2077 N N . ALA B 1 92 ? -5.781 -12.852 -3.576 1 94.62 92 ALA B N 1
ATOM 2078 C CA . ALA B 1 92 ? -5.379 -13.078 -2.189 1 94.62 92 ALA B CA 1
ATOM 2079 C C . ALA B 1 92 ? -4.391 -14.234 -2.084 1 94.62 92 ALA B C 1
ATOM 2081 O O . ALA B 1 92 ? -3.385 -14.133 -1.376 1 94.62 92 ALA B O 1
ATOM 2082 N N . ARG B 1 93 ? -4.691 -15.266 -2.787 1 92 93 ARG B N 1
ATOM 2083 C CA . ARG B 1 93 ? -3.793 -16.422 -2.775 1 92 93 ARG B CA 1
ATOM 2084 C C . ARG B 1 93 ? -2.436 -16.047 -3.371 1 92 93 ARG B C 1
ATOM 2086 O O . ARG B 1 93 ? -1.396 -16.469 -2.857 1 92 93 ARG B O 1
ATOM 2093 N N . LEU B 1 94 ? -2.479 -15.344 -4.426 1 90.25 94 LEU B N 1
ATOM 2094 C CA . LEU B 1 94 ? -1.243 -14.867 -5.039 1 90.25 94 LEU B CA 1
ATOM 2095 C C . LEU B 1 94 ? -0.452 -14 -4.066 1 90.25 94 LEU B C 1
ATOM 2097 O O . LEU B 1 94 ? 0.76 -14.172 -3.918 1 90.25 94 LEU B O 1
ATOM 2101 N N . ALA B 1 95 ? -1.124 -13.102 -3.434 1 91.31 95 ALA B N 1
ATOM 2102 C CA . ALA B 1 95 ? -0.493 -12.164 -2.512 1 91.31 95 ALA B CA 1
ATOM 2103 C C . ALA B 1 95 ? 0.172 -12.891 -1.351 1 91.31 95 ALA B C 1
ATOM 2105 O O . ALA B 1 95 ? 1.282 -12.547 -0.943 1 91.31 95 ALA B O 1
ATOM 2106 N N . LEU B 1 96 ? -0.417 -13.906 -0.852 1 88.88 96 LEU B N 1
ATOM 2107 C CA . LEU B 1 96 ? 0.119 -14.648 0.285 1 88.88 96 LEU B CA 1
ATOM 2108 C C . LEU B 1 96 ? 1.262 -15.562 -0.151 1 88.88 96 LEU B C 1
ATOM 2110 O O . LEU B 1 96 ? 2.191 -15.805 0.62 1 88.88 96 LEU B O 1
ATOM 2114 N N . GLY B 1 97 ? 1.197 -16 -1.354 1 87.31 97 GLY B N 1
ATOM 2115 C CA . GLY B 1 97 ? 2.189 -16.938 -1.854 1 87.31 97 GLY B CA 1
ATOM 2116 C C . GLY B 1 97 ? 3.414 -16.266 -2.438 1 87.31 97 GLY B C 1
ATOM 2117 O O . GLY B 1 97 ? 4.48 -16.875 -2.543 1 87.31 97 GLY B O 1
ATOM 2118 N N . GLN B 1 98 ? 3.254 -15.039 -2.787 1 90.69 98 GLN B N 1
ATOM 2119 C CA . GLN B 1 98 ? 4.332 -14.32 -3.455 1 90.69 98 GLN B CA 1
ATOM 2120 C C . GLN B 1 98 ? 4.473 -12.906 -2.902 1 90.69 98 GLN B C 1
ATOM 2122 O O . GLN B 1 98 ? 4.207 -11.93 -3.607 1 90.69 98 GLN B O 1
ATOM 2127 N N . PRO B 1 99 ? 4.98 -12.789 -1.753 1 89.69 99 PRO B N 1
ATOM 2128 C CA . PRO B 1 99 ? 5.09 -11.477 -1.113 1 89.69 99 PRO B CA 1
ATOM 2129 C C . PRO B 1 99 ? 6.035 -10.539 -1.857 1 89.69 99 PRO B C 1
ATOM 2131 O O . PRO B 1 99 ? 5.848 -9.32 -1.824 1 89.69 99 PRO B O 1
ATOM 2134 N N . GLY B 1 100 ? 7.012 -11.07 -2.516 1 91.38 100 GLY B N 1
ATOM 2135 C CA . GLY B 1 100 ? 7.914 -10.242 -3.297 1 91.38 100 GLY B CA 1
ATOM 2136 C C . GLY B 1 100 ? 7.223 -9.516 -4.438 1 91.38 100 GLY B C 1
ATOM 2137 O O . GLY B 1 100 ? 7.5 -8.344 -4.695 1 91.38 100 GLY B O 1
ATOM 2138 N N . VAL B 1 101 ? 6.348 -10.242 -5.047 1 91.44 101 VAL B N 1
ATOM 2139 C CA . VAL B 1 101 ? 5.594 -9.656 -6.152 1 91.44 101 VAL B CA 1
ATOM 2140 C C . VAL B 1 101 ? 4.691 -8.539 -5.629 1 91.44 101 VAL B C 1
ATOM 2142 O O . VAL B 1 101 ? 4.582 -7.48 -6.25 1 91.44 101 VAL B O 1
ATOM 2145 N N . VAL B 1 102 ? 4.066 -8.734 -4.484 1 92.69 102 VAL B N 1
ATOM 2146 C CA . VAL B 1 102 ? 3.207 -7.723 -3.869 1 92.69 102 VAL B CA 1
ATOM 2147 C C . VAL B 1 102 ? 4.031 -6.492 -3.508 1 92.69 102 VAL B C 1
ATOM 2149 O O . VAL B 1 102 ? 3.625 -5.359 -3.785 1 92.69 102 VAL B O 1
ATOM 2152 N N . ALA B 1 103 ? 5.156 -6.738 -2.982 1 91.94 103 ALA B N 1
ATOM 2153 C CA . ALA B 1 103 ? 6.059 -5.645 -2.635 1 91.94 103 ALA B CA 1
ATOM 2154 C C . ALA B 1 103 ? 6.449 -4.844 -3.873 1 91.94 103 ALA B C 1
ATOM 2156 O O . ALA B 1 103 ? 6.48 -3.611 -3.838 1 91.94 103 ALA B O 1
ATOM 2157 N N . LEU B 1 104 ? 6.746 -5.531 -4.91 1 91.56 104 LEU B N 1
ATOM 2158 C CA . LEU B 1 104 ? 7.125 -4.875 -6.156 1 91.56 104 LEU B CA 1
ATOM 2159 C C . LEU B 1 104 ? 5.984 -4.02 -6.691 1 91.56 104 LEU B C 1
ATOM 2161 O O . LEU B 1 104 ? 6.207 -2.889 -7.137 1 91.56 104 LEU B O 1
ATOM 2165 N N . LEU B 1 105 ? 4.773 -4.52 -6.625 1 91.31 105 LEU B N 1
ATOM 2166 C CA . LEU B 1 105 ? 3.617 -3.77 -7.102 1 91.31 105 LEU B CA 1
ATOM 2167 C C . LEU B 1 105 ? 3.412 -2.504 -6.277 1 91.31 105 LEU B C 1
ATOM 2169 O O . LEU B 1 105 ? 3.123 -1.438 -6.832 1 91.31 105 LEU B O 1
ATOM 2173 N N . LEU B 1 106 ? 3.559 -2.631 -5 1 91.38 106 LEU B N 1
ATOM 2174 C CA . LEU B 1 106 ? 3.453 -1.465 -4.125 1 91.38 106 LEU B CA 1
ATOM 2175 C C . LEU B 1 106 ? 4.543 -0.446 -4.449 1 91.38 106 LEU B C 1
ATOM 2177 O O . LEU B 1 106 ? 4.285 0.759 -4.469 1 91.38 106 LEU B O 1
ATOM 2181 N N . SER B 1 107 ? 5.695 -0.94 -4.754 1 90.38 107 SER B N 1
ATOM 2182 C CA . SER B 1 107 ? 6.793 -0.054 -5.129 1 90.38 107 SER B CA 1
ATOM 2183 C C . SER B 1 107 ? 6.52 0.629 -6.465 1 90.38 107 SER B C 1
ATOM 2185 O O . SER B 1 107 ? 6.855 1.802 -6.645 1 90.38 107 SER B O 1
ATOM 2187 N N . CYS B 1 108 ? 5.941 -0.098 -7.402 1 89.75 108 CYS B N 1
ATOM 2188 C CA . CYS B 1 108 ? 5.59 0.467 -8.703 1 89.75 108 CYS B CA 1
ATOM 2189 C C . CYS B 1 108 ? 4.578 1.598 -8.547 1 89.75 108 CYS B C 1
ATOM 2191 O O . CYS B 1 108 ? 4.629 2.584 -9.289 1 89.75 108 CYS B O 1
ATOM 2193 N N . LEU B 1 109 ? 3.725 1.428 -7.594 1 88.56 109 LEU B N 1
ATOM 2194 C CA . LEU B 1 109 ? 2.715 2.445 -7.324 1 88.56 109 LEU B CA 1
ATOM 2195 C C . LEU B 1 109 ? 3.363 3.762 -6.914 1 88.56 109 LEU B C 1
ATOM 2197 O O . LEU B 1 109 ? 2.85 4.836 -7.227 1 88.56 109 LEU B O 1
ATOM 2201 N N . LEU B 1 110 ? 4.5 3.676 -6.258 1 86.94 110 LEU B N 1
ATOM 2202 C CA . LEU B 1 110 ? 5.176 4.848 -5.711 1 86.94 110 LEU B CA 1
ATOM 2203 C C . LEU B 1 110 ? 6.156 5.43 -6.723 1 86.94 110 LEU B C 1
ATOM 2205 O O . LEU B 1 110 ? 6.676 6.531 -6.527 1 86.94 110 LEU B O 1
ATOM 2209 N N . ALA B 1 111 ? 6.402 4.703 -7.777 1 85.75 111 ALA B N 1
ATOM 2210 C CA . ALA B 1 111 ? 7.414 5.094 -8.758 1 85.75 111 ALA B CA 1
ATOM 2211 C C . ALA B 1 111 ? 6.848 6.105 -9.75 1 85.75 111 ALA B C 1
ATOM 2213 O O . ALA B 1 111 ? 5.633 6.293 -9.836 1 85.75 111 ALA B O 1
ATOM 2214 N N . GLU B 1 112 ? 7.703 6.766 -10.445 1 83.06 112 GLU B N 1
ATOM 2215 C CA . GLU B 1 112 ? 7.297 7.672 -11.516 1 83.06 112 GLU B CA 1
ATOM 2216 C C . GLU B 1 112 ? 6.664 6.906 -12.68 1 83.06 112 GLU B C 1
ATOM 2218 O O . GLU B 1 112 ? 7.18 5.863 -13.094 1 83.06 112 GLU B O 1
ATOM 2223 N N . PRO B 1 113 ? 5.602 7.449 -13.203 1 82.19 113 PRO B N 1
ATOM 2224 C CA . PRO B 1 113 ? 4.906 6.75 -14.289 1 82.19 113 PRO B CA 1
ATOM 2225 C C . PRO B 1 113 ? 5.805 6.484 -15.492 1 82.19 113 PRO B C 1
ATOM 2227 O O . PRO B 1 113 ? 5.621 5.484 -16.188 1 82.19 113 PRO B O 1
ATOM 2230 N N . GLU B 1 114 ? 6.789 7.289 -15.703 1 85.75 114 GLU B N 1
ATOM 2231 C CA . GLU B 1 114 ? 7.633 7.156 -16.891 1 85.75 114 GLU B CA 1
ATOM 2232 C C . GLU B 1 114 ? 8.789 6.195 -16.641 1 85.75 114 GLU B C 1
ATOM 2234 O O . GLU B 1 114 ? 9.539 5.867 -17.547 1 85.75 114 GLU B O 1
ATOM 2239 N N . SER B 1 115 ? 8.836 5.672 -15.523 1 85.75 115 SER B N 1
ATOM 2240 C CA . SER B 1 115 ? 9.906 4.738 -15.18 1 85.75 115 SER B CA 1
ATOM 2241 C C . SER B 1 115 ? 9.539 3.311 -15.586 1 85.75 115 SER B C 1
ATOM 2243 O O . SER B 1 115 ? 8.406 3.043 -15.984 1 85.75 115 SER B O 1
ATOM 2245 N N . ASP B 1 116 ? 10.516 2.402 -15.5 1 85.5 116 ASP B N 1
ATOM 2246 C CA . ASP B 1 116 ? 10.281 0.982 -15.734 1 85.5 116 ASP B CA 1
ATOM 2247 C C . ASP B 1 116 ? 9.211 0.439 -14.789 1 85.5 116 ASP B C 1
ATOM 2249 O O . ASP B 1 116 ? 8.383 -0.381 -15.18 1 85.5 116 ASP B O 1
ATOM 2253 N N . PHE B 1 117 ? 9.188 0.943 -13.641 1 85.38 117 PHE B N 1
ATOM 2254 C CA . PHE B 1 117 ? 8.188 0.542 -12.656 1 85.38 117 PHE B CA 1
ATOM 2255 C C . PHE B 1 117 ? 6.801 1.024 -13.078 1 85.38 117 PHE B C 1
ATOM 2257 O O . PHE B 1 117 ? 5.816 0.295 -12.938 1 85.38 117 PHE B O 1
ATOM 2264 N N . GLY B 1 118 ? 6.84 2.201 -13.578 1 86.62 118 GLY B N 1
ATOM 2265 C CA . GLY B 1 118 ? 5.574 2.73 -14.055 1 86.62 118 GLY B CA 1
ATOM 2266 C C . GLY B 1 118 ? 4.973 1.911 -15.18 1 86.62 118 GLY B C 1
ATOM 2267 O O . GLY B 1 118 ? 3.77 1.651 -15.195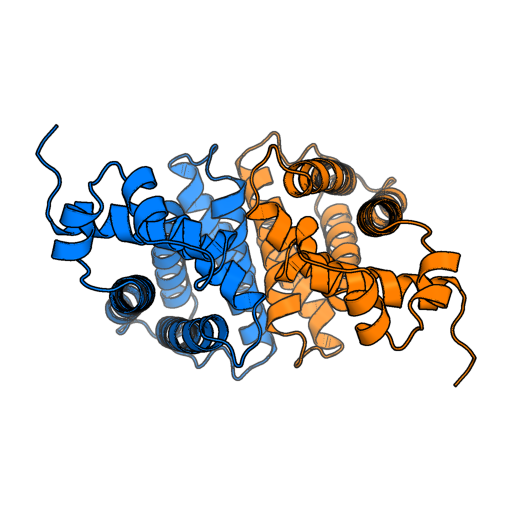 1 86.62 118 GLY B O 1
ATOM 2268 N N . ALA B 1 119 ? 5.816 1.503 -16.078 1 88.31 119 ALA B N 1
ATOM 2269 C CA . ALA B 1 119 ? 5.371 0.681 -17.203 1 88.31 119 ALA B CA 1
ATOM 2270 C C . ALA B 1 119 ? 4.852 -0.669 -16.719 1 88.31 119 ALA B C 1
ATOM 2272 O O . ALA B 1 119 ? 3.844 -1.17 -17.219 1 88.31 119 ALA B O 1
ATOM 2273 N N . ALA B 1 120 ? 5.523 -1.198 -15.766 1 88.75 120 ALA B N 1
ATOM 2274 C CA . ALA B 1 120 ? 5.094 -2.467 -15.188 1 88.75 120 ALA B CA 1
ATOM 2275 C C . ALA B 1 120 ? 3.723 -2.332 -14.531 1 88.75 120 ALA B C 1
ATOM 2277 O O . ALA B 1 120 ? 2.859 -3.199 -14.695 1 88.75 120 ALA B O 1
ATOM 2278 N N . LEU B 1 121 ? 3.506 -1.271 -13.859 1 89.62 121 LEU B N 1
ATOM 2279 C CA . LEU B 1 121 ? 2.236 -1.027 -13.18 1 89.62 121 LEU B CA 1
ATOM 2280 C C . LEU B 1 121 ? 1.094 -0.929 -14.188 1 89.62 121 LEU B C 1
ATOM 2282 O O . LEU B 1 121 ? 0.001 -1.445 -13.938 1 89.62 121 LEU B O 1
ATOM 2286 N N . GLU B 1 122 ? 1.338 -0.277 -15.258 1 88.38 122 GLU B N 1
ATOM 2287 C CA . GLU B 1 122 ? 0.319 -0.134 -16.297 1 88.38 122 GLU B CA 1
ATOM 2288 C C . GLU B 1 122 ? -0.078 -1.49 -16.859 1 88.38 122 GLU B C 1
ATOM 2290 O O . GLU B 1 122 ? -1.263 -1.762 -17.062 1 88.38 122 GLU B O 1
ATOM 2295 N N . MET B 1 123 ? 0.94 -2.281 -17.125 1 88.81 123 MET B N 1
ATOM 2296 C CA . MET B 1 123 ? 0.688 -3.617 -17.656 1 88.81 123 MET B CA 1
ATOM 2297 C C . MET B 1 123 ? -0.11 -4.457 -16.672 1 88.81 123 MET B C 1
ATOM 2299 O O . MET B 1 123 ? -1.08 -5.117 -17.047 1 88.81 123 MET B O 1
ATOM 2303 N N . ILE B 1 124 ? 0.252 -4.383 -15.453 1 88.25 124 ILE B N 1
ATOM 2304 C CA . ILE B 1 124 ? -0.396 -5.148 -14.391 1 88.25 124 ILE B CA 1
ATOM 2305 C C . ILE B 1 124 ? -1.809 -4.613 -14.164 1 88.25 124 ILE B C 1
ATOM 2307 O O . ILE B 1 124 ? -2.754 -5.387 -14 1 88.25 124 ILE B O 1
ATOM 2311 N N . GLY B 1 125 ? -1.928 -3.314 -14.141 1 86.94 125 GLY B N 1
ATOM 2312 C CA . GLY B 1 125 ? -3.229 -2.682 -13.992 1 86.94 125 GLY B CA 1
ATOM 2313 C C . GLY B 1 125 ? -4.223 -3.105 -15.055 1 86.94 125 GLY B C 1
ATOM 2314 O O . GLY B 1 125 ? -5.406 -3.293 -14.766 1 86.94 125 GLY B O 1
ATOM 2315 N N . GLY B 1 126 ? -3.732 -3.248 -16.281 1 87.44 126 GLY B N 1
ATOM 2316 C CA . GLY B 1 126 ? -4.578 -3.717 -17.359 1 87.44 126 GLY B CA 1
ATOM 2317 C C . GLY B 1 126 ? -5.125 -5.113 -17.141 1 87.44 126 GLY B C 1
ATOM 2318 O O . GLY B 1 126 ? -6.301 -5.379 -17.406 1 87.44 126 GLY B O 1
ATOM 2319 N N . GLU B 1 127 ? -4.262 -5.992 -16.609 1 90.44 127 GLU B N 1
ATOM 2320 C CA . GLU B 1 127 ? -4.68 -7.363 -16.328 1 90.44 127 GLU B CA 1
ATOM 2321 C C . GLU B 1 127 ? -5.668 -7.422 -15.172 1 90.44 127 GLU B C 1
ATOM 2323 O O . GLU B 1 127 ? -6.605 -8.227 -15.188 1 90.44 127 GLU B O 1
ATOM 2328 N N . VAL B 1 128 ? -5.469 -6.605 -14.188 1 89.94 128 VAL B N 1
ATOM 2329 C CA . VAL B 1 128 ? -6.383 -6.535 -13.055 1 89.94 128 VAL B CA 1
ATOM 2330 C C . VAL B 1 128 ? -7.766 -6.098 -13.531 1 89.94 128 VAL B C 1
ATOM 2332 O O . VAL B 1 128 ? -8.773 -6.695 -13.156 1 89.94 128 VAL B O 1
ATOM 2335 N N . ALA B 1 129 ? -7.805 -5.047 -14.352 1 89.31 129 ALA B N 1
ATOM 2336 C CA . ALA B 1 129 ? -9.062 -4.547 -14.898 1 89.31 129 ALA B CA 1
ATOM 2337 C C . ALA B 1 129 ? -9.789 -5.633 -15.68 1 89.31 129 ALA B C 1
ATOM 2339 O O . ALA B 1 129 ? -11.008 -5.785 -15.555 1 89.31 129 ALA B O 1
ATOM 2340 N N . ALA B 1 130 ? -9.008 -6.363 -16.422 1 90.5 130 ALA B N 1
ATOM 2341 C CA . ALA B 1 130 ? -9.586 -7.438 -17.234 1 90.5 130 ALA B CA 1
ATOM 2342 C C . ALA B 1 130 ? -10.188 -8.523 -16.344 1 90.5 130 ALA B C 1
ATOM 2344 O O . ALA B 1 130 ? -11.203 -9.125 -16.703 1 90.5 130 ALA B O 1
ATOM 2345 N N . ALA B 1 131 ? -9.578 -8.758 -15.25 1 93.62 131 ALA B N 1
ATOM 2346 C CA . ALA B 1 131 ? -10.07 -9.797 -14.344 1 93.62 131 ALA B CA 1
ATOM 2347 C C . ALA B 1 131 ? -11.422 -9.414 -13.758 1 93.62 131 ALA B C 1
ATOM 2349 O O . ALA B 1 131 ? -12.312 -10.258 -13.633 1 93.62 131 ALA B O 1
ATOM 2350 N N . PHE B 1 132 ? -11.609 -8.203 -13.398 1 93.75 132 PHE B N 1
ATOM 2351 C CA . PHE B 1 132 ? -12.875 -7.773 -12.82 1 93.75 132 PHE B CA 1
ATOM 2352 C C . PHE B 1 132 ? -13.961 -7.684 -13.883 1 93.75 132 PHE B C 1
ATOM 2354 O O . PHE B 1 132 ? -15.141 -7.867 -13.594 1 93.75 132 PHE B O 1
ATOM 2361 N N . GLY B 1 133 ? -13.703 -7.375 -15.195 1 87.31 133 GLY B N 1
ATOM 2362 C CA . GLY B 1 133 ? -14.578 -7.555 -16.344 1 87.31 133 GLY B CA 1
ATOM 2363 C C . GLY B 1 133 ? -15.484 -6.367 -16.594 1 87.31 133 GLY B C 1
ATOM 2364 O O . GLY B 1 133 ? -16.312 -6.391 -17.5 1 87.31 133 GLY B O 1
ATOM 2365 N N . ASP B 1 134 ? -15.625 -5.277 -15.773 1 80.88 134 ASP B N 1
ATOM 2366 C CA . ASP B 1 134 ? -16.531 -4.148 -15.953 1 80.88 134 ASP B CA 1
ATOM 2367 C C . ASP B 1 134 ? -15.75 -2.846 -16.141 1 80.88 134 ASP B C 1
ATOM 2369 O O . ASP B 1 134 ? -16.219 -1.773 -15.758 1 80.88 134 ASP B O 1
ATOM 2373 N N . GLU B 1 135 ? -14.555 -2.908 -16.766 1 82 135 GLU B N 1
ATOM 2374 C CA . GLU B 1 135 ? -13.742 -1.703 -16.875 1 82 135 GLU B CA 1
ATOM 2375 C C . GLU B 1 135 ? -13.773 -0.889 -15.578 1 82 135 GLU B C 1
ATOM 2377 O O . GLU B 1 135 ? -14.227 0.259 -15.578 1 82 135 GLU B O 1
ATOM 2382 N N . PRO B 1 136 ? -13.398 -1.421 -14.555 1 78.19 136 PRO B N 1
ATOM 2383 C CA . PRO B 1 136 ? -13.617 -0.878 -13.211 1 78.19 136 PRO B CA 1
ATOM 2384 C C . PRO B 1 136 ? -13.008 0.511 -13.031 1 78.19 136 PRO B C 1
ATOM 2386 O O . PRO B 1 136 ? -13.352 1.219 -12.078 1 78.19 136 PRO B O 1
ATOM 2389 N N . PHE B 1 137 ? -12.258 1.001 -14.008 1 76 137 PHE B N 1
ATOM 2390 C CA . PHE B 1 137 ? -11.547 2.254 -13.766 1 76 137 PHE B CA 1
ATOM 2391 C C . PHE B 1 137 ? -12.203 3.4 -14.531 1 76 137 PHE B C 1
ATOM 2393 O O . PHE B 1 137 ? -11.719 4.531 -14.492 1 76 137 PHE B O 1
ATOM 2400 N N . VAL B 1 138 ? -13.438 3.066 -15.125 1 80.62 138 VAL B N 1
ATOM 2401 C CA . VAL B 1 138 ? -14.188 4.102 -15.828 1 80.62 138 VAL B CA 1
ATOM 2402 C C . VAL B 1 138 ? -15.055 4.879 -14.836 1 80.62 138 VAL B C 1
ATOM 2404 O O . VAL B 1 138 ? -15.062 6.113 -14.844 1 80.62 138 VAL B O 1
ATOM 2407 N N . ASP B 1 139 ? -15.773 4.148 -13.969 1 86.75 139 ASP B N 1
ATOM 2408 C CA . ASP B 1 139 ? -16.547 4.773 -12.898 1 86.75 139 ASP B CA 1
ATOM 2409 C C . ASP B 1 139 ? -15.656 5.078 -11.695 1 86.75 139 ASP B C 1
ATOM 2411 O O . ASP B 1 139 ? -15.055 4.172 -11.109 1 86.75 139 ASP B O 1
ATOM 2415 N N . PRO B 1 140 ? -15.578 6.293 -11.312 1 86.88 140 PRO B N 1
ATOM 2416 C CA . PRO B 1 140 ? -14.664 6.684 -10.234 1 86.88 140 PRO B CA 1
ATOM 2417 C C . PRO B 1 140 ? -14.945 5.941 -8.93 1 86.88 140 PRO B C 1
ATOM 2419 O O . PRO B 1 140 ? -14.008 5.555 -8.227 1 86.88 140 PRO B O 1
ATOM 2422 N N . ARG B 1 141 ? -16.203 5.797 -8.609 1 88.38 141 ARG B N 1
ATOM 2423 C CA . ARG B 1 141 ? -16.547 5.105 -7.371 1 88.38 141 ARG B CA 1
ATOM 2424 C C . ARG B 1 141 ? -16.078 3.652 -7.414 1 88.38 141 ARG B C 1
ATOM 2426 O O . ARG B 1 141 ? -15.516 3.148 -6.438 1 88.38 141 ARG B O 1
ATOM 2433 N N . ARG B 1 142 ? -16.344 2.955 -8.539 1 91.12 142 ARG B N 1
ATOM 2434 C CA . ARG B 1 142 ? -15.891 1.578 -8.711 1 91.12 142 ARG B CA 1
ATOM 2435 C C . ARG B 1 142 ? -14.367 1.494 -8.703 1 91.12 142 ARG B C 1
ATOM 2437 O O . ARG B 1 142 ? -13.797 0.558 -8.141 1 91.12 142 ARG B O 1
ATOM 2444 N N . ALA B 1 143 ? -13.75 2.459 -9.336 1 91.12 143 ALA B N 1
ATOM 2445 C CA . ALA B 1 143 ? -12.289 2.488 -9.383 1 91.12 143 ALA B CA 1
ATOM 2446 C C . ALA B 1 143 ? -11.695 2.576 -7.98 1 91.12 143 ALA B C 1
ATOM 2448 O O . ALA B 1 143 ? -10.742 1.861 -7.656 1 91.12 143 ALA B O 1
ATOM 2449 N N . ILE B 1 144 ? -12.289 3.375 -7.145 1 91.44 144 ILE B N 1
ATOM 2450 C CA . ILE B 1 144 ? -11.805 3.547 -5.781 1 91.44 144 ILE B CA 1
ATOM 2451 C C . ILE B 1 144 ? -12.039 2.268 -4.984 1 91.44 144 ILE B C 1
ATOM 2453 O O . ILE B 1 144 ? -11.172 1.835 -4.223 1 91.44 144 ILE B O 1
ATOM 2457 N N . ARG B 1 145 ? -13.133 1.652 -5.176 1 93.81 145 ARG B N 1
ATOM 2458 C CA . ARG B 1 145 ? -13.445 0.428 -4.445 1 93.81 145 ARG B CA 1
ATOM 2459 C C . ARG B 1 145 ? -12.508 -0.707 -4.855 1 93.81 145 ARG B C 1
ATOM 2461 O O . ARG B 1 145 ? -11.984 -1.425 -4 1 93.81 145 ARG B O 1
ATOM 2468 N N . VAL B 1 146 ? -12.305 -0.828 -6.18 1 95 146 VAL B N 1
ATOM 2469 C CA . VAL B 1 146 ? -11.43 -1.886 -6.672 1 95 146 VAL B CA 1
ATOM 2470 C C . VAL B 1 146 ? -9.992 -1.625 -6.215 1 95 146 VAL B C 1
ATOM 2472 O O . VAL B 1 146 ? -9.328 -2.523 -5.688 1 95 146 VAL B O 1
ATOM 2475 N N . THR B 1 147 ? -9.523 -0.41 -6.379 1 94.31 147 THR B N 1
ATOM 2476 C CA . THR B 1 147 ? -8.172 -0.06 -5.953 1 94.31 147 THR B CA 1
ATOM 2477 C C . THR B 1 147 ? -8.023 -0.216 -4.441 1 94.31 147 THR B C 1
ATOM 2479 O O . THR B 1 147 ? -6.996 -0.701 -3.963 1 94.31 147 THR B O 1
ATOM 2482 N N . GLY B 1 148 ? -9.062 0.203 -3.736 1 95.25 148 GLY B N 1
ATOM 2483 C CA . GLY B 1 148 ? -9.062 0.02 -2.293 1 95.25 148 GLY B CA 1
ATOM 2484 C C . GLY B 1 148 ? -9 -1.438 -1.877 1 95.25 148 GLY B C 1
ATOM 2485 O O . GLY B 1 148 ? -8.258 -1.795 -0.957 1 95.25 148 GLY B O 1
ATOM 2486 N N . ALA B 1 149 ? -9.766 -2.27 -2.531 1 96.62 149 ALA B N 1
ATOM 2487 C CA . ALA B 1 149 ? -9.75 -3.699 -2.236 1 96.62 149 ALA B CA 1
ATOM 2488 C C . ALA B 1 149 ? -8.375 -4.301 -2.494 1 96.62 149 ALA B C 1
ATOM 2490 O O . ALA B 1 149 ? -7.867 -5.086 -1.688 1 96.62 149 ALA B O 1
ATOM 2491 N N . LEU B 1 150 ? -7.84 -3.93 -3.592 1 95.94 150 LEU B N 1
ATOM 2492 C CA . LEU B 1 150 ? -6.508 -4.406 -3.938 1 95.94 150 LEU B CA 1
ATOM 2493 C C . LEU B 1 150 ? -5.473 -3.916 -2.928 1 95.94 150 LEU B C 1
ATOM 2495 O O . LEU B 1 150 ? -4.578 -4.664 -2.537 1 95.94 150 LEU B O 1
ATOM 2499 N N . GLY B 1 151 ? -5.574 -2.682 -2.553 1 96.44 151 GLY B N 1
ATOM 2500 C CA . GLY B 1 151 ? -4.711 -2.139 -1.517 1 96.44 151 GLY B CA 1
ATOM 2501 C C . GLY B 1 151 ? -4.832 -2.869 -0.193 1 96.44 151 GLY B C 1
ATOM 2502 O O . GLY B 1 151 ? -3.826 -3.145 0.465 1 96.44 151 GLY B O 1
ATOM 2503 N N . ALA B 1 152 ? -6.051 -3.137 0.185 1 96.75 152 ALA B N 1
ATOM 2504 C CA . ALA B 1 152 ? -6.289 -3.893 1.412 1 96.75 152 ALA B CA 1
ATOM 2505 C C . ALA B 1 152 ? -5.578 -5.242 1.37 1 96.75 152 ALA B C 1
ATOM 2507 O O . ALA B 1 152 ? -4.914 -5.633 2.334 1 96.75 152 ALA B O 1
ATOM 2508 N N . LEU B 1 153 ? -5.695 -5.902 0.256 1 95.75 153 LEU B N 1
ATOM 2509 C CA . LEU B 1 153 ? -5.047 -7.203 0.101 1 95.75 153 LEU B CA 1
ATOM 2510 C C . LEU B 1 153 ? -3.531 -7.066 0.163 1 95.75 153 LEU B C 1
ATOM 2512 O O . LEU B 1 153 ? -2.865 -7.809 0.887 1 95.75 153 LEU B O 1
ATOM 2516 N N . ALA B 1 154 ? -3.033 -6.129 -0.555 1 94.88 154 ALA B N 1
ATOM 2517 C CA . ALA B 1 154 ? -1.589 -5.957 -0.678 1 94.88 154 ALA B CA 1
ATOM 2518 C C . ALA B 1 154 ? -0.959 -5.625 0.671 1 94.88 154 ALA B C 1
ATOM 2520 O O . ALA B 1 154 ? -0.049 -6.32 1.128 1 94.88 154 ALA B O 1
ATOM 2521 N N . VAL B 1 155 ? -1.486 -4.66 1.319 1 94.75 155 VAL B N 1
ATOM 2522 C CA . VAL B 1 155 ? -0.894 -4.168 2.557 1 94.75 155 VAL B CA 1
ATOM 2523 C C . VAL B 1 155 ? -1.085 -5.195 3.67 1 94.75 155 VAL B C 1
ATOM 2525 O O . VAL B 1 155 ? -0.152 -5.488 4.422 1 94.75 155 VAL B O 1
ATOM 2528 N N . ALA B 1 156 ? -2.232 -5.758 3.76 1 93.5 156 ALA B N 1
ATOM 2529 C CA . ALA B 1 156 ? -2.473 -6.75 4.805 1 93.5 156 ALA B CA 1
ATOM 2530 C C . ALA B 1 156 ? -1.594 -7.98 4.602 1 93.5 156 ALA B C 1
ATOM 2532 O O . ALA B 1 156 ? -1.085 -8.555 5.57 1 93.5 156 ALA B O 1
ATOM 2533 N N . SER B 1 157 ? -1.418 -8.422 3.367 1 92.25 157 SER B N 1
ATOM 2534 C CA . SER B 1 157 ? -0.611 -9.609 3.109 1 92.25 157 SER B CA 1
ATOM 2535 C C . SER B 1 157 ? 0.847 -9.383 3.496 1 92.25 157 SER B C 1
ATOM 2537 O O . SER B 1 157 ? 1.516 -10.297 3.98 1 92.25 157 SER B O 1
ATOM 2539 N N . VAL B 1 158 ? 1.31 -8.156 3.311 1 89 158 VAL B N 1
ATOM 2540 C CA . VAL B 1 158 ? 2.697 -7.836 3.629 1 89 158 VAL B CA 1
ATOM 2541 C C . VAL B 1 158 ? 2.848 -7.621 5.133 1 89 158 VAL B C 1
ATOM 2543 O O . VAL B 1 158 ? 3.744 -8.188 5.762 1 89 158 VAL B O 1
ATOM 2546 N N . ALA B 1 159 ? 1.96 -6.848 5.68 1 85.31 159 ALA B N 1
ATOM 2547 C CA . ALA B 1 159 ? 2.057 -6.457 7.086 1 85.31 159 ALA B CA 1
ATOM 2548 C C . ALA B 1 159 ? 1.833 -7.656 8.008 1 85.31 159 ALA B C 1
ATOM 2550 O O . ALA B 1 159 ? 2.408 -7.727 9.094 1 85.31 159 ALA B O 1
ATOM 2551 N N . MET B 1 160 ? 1.043 -8.523 7.562 1 82.62 160 MET B N 1
ATOM 2552 C CA . MET B 1 160 ? 0.653 -9.617 8.445 1 82.62 160 MET B CA 1
ATOM 2553 C C . MET B 1 160 ? 1.277 -10.93 7.992 1 82.62 160 MET B C 1
ATOM 2555 O O . MET B 1 160 ? 0.751 -12.008 8.281 1 82.62 160 MET B O 1
ATOM 2559 N N . ARG B 1 161 ? 2.236 -10.906 7.23 1 75.69 161 ARG B N 1
ATOM 2560 C CA . ARG B 1 161 ? 2.883 -12.07 6.633 1 75.69 161 ARG B CA 1
ATOM 2561 C C . ARG B 1 161 ? 3.25 -13.102 7.699 1 75.69 161 ARG B C 1
ATOM 2563 O O . ARG B 1 161 ? 3.174 -14.305 7.457 1 75.69 161 ARG B O 1
ATOM 2570 N N . ASP B 1 162 ? 3.598 -12.656 8.852 1 71.88 162 ASP B N 1
ATOM 2571 C CA . ASP B 1 162 ? 4.066 -13.57 9.891 1 71.88 162 ASP B CA 1
ATOM 2572 C C . ASP B 1 162 ? 2.896 -14.133 10.695 1 71.88 162 ASP B C 1
ATOM 2574 O O . ASP B 1 162 ? 3.076 -15.031 11.516 1 71.88 162 ASP B O 1
ATOM 2578 N N . CYS B 1 163 ? 1.754 -13.664 10.5 1 68.69 163 CYS B N 1
ATOM 2579 C CA . CYS B 1 163 ? 0.592 -14.117 11.258 1 68.69 163 CYS B CA 1
ATOM 2580 C C . CYS B 1 163 ? -0.388 -14.867 10.359 1 68.69 163 CYS B C 1
ATOM 2582 O O . CYS B 1 163 ? -1.551 -15.055 10.727 1 68.69 163 CYS B O 1
ATOM 2584 N N . ILE B 1 164 ? 0.121 -15.289 9.195 1 62.75 164 ILE B N 1
ATOM 2585 C CA . ILE B 1 164 ? -0.791 -15.812 8.18 1 62.75 164 ILE B CA 1
ATOM 2586 C C . ILE B 1 164 ? -1.169 -17.25 8.523 1 62.75 164 ILE B C 1
ATOM 2588 O O . ILE B 1 164 ? -0.304 -18.125 8.602 1 62.75 164 ILE B O 1
ATOM 2592 N N . THR B 1 165 ? -2.35 -17.438 9.023 1 67.62 165 THR B N 1
ATOM 2593 C CA . THR B 1 165 ? -3.029 -18.719 9.211 1 67.62 165 THR B CA 1
ATOM 2594 C C . THR B 1 165 ? -4.074 -18.938 8.125 1 67.62 165 THR B C 1
ATOM 2596 O O . THR B 1 165 ? -4.348 -18.031 7.324 1 67.62 165 THR B O 1
ATOM 2599 N N . ALA B 1 166 ? -4.395 -20.203 7.859 1 64.44 166 ALA B N 1
ATOM 2600 C CA . ALA B 1 166 ? -5.461 -20.547 6.926 1 64.44 166 ALA B CA 1
ATOM 2601 C C . ALA B 1 166 ? -6.641 -19.594 7.059 1 64.44 166 ALA B C 1
ATOM 2603 O O . ALA B 1 166 ? -7.223 -19.172 6.055 1 64.44 166 ALA B O 1
ATOM 2604 N N . ASP B 1 167 ? -6.906 -19.25 8.125 1 81.5 167 ASP B N 1
ATOM 2605 C CA . ASP B 1 167 ? -8.008 -18.328 8.406 1 81.5 167 ASP B CA 1
ATOM 2606 C C . ASP B 1 167 ? -7.688 -16.906 7.941 1 81.5 167 ASP B C 1
ATOM 2608 O O . ASP B 1 167 ? -8.594 -16.109 7.688 1 81.5 167 ASP B O 1
ATOM 2612 N N . ALA B 1 168 ? -6.449 -16.766 7.625 1 82.69 168 ALA B N 1
ATOM 2613 C CA . ALA B 1 168 ? -6.02 -15.445 7.203 1 82.69 168 ALA B CA 1
ATOM 2614 C C . ALA B 1 168 ? -6.477 -15.148 5.777 1 82.69 168 ALA B C 1
ATOM 2616 O O . ALA B 1 168 ? -6.898 -14.023 5.473 1 82.69 168 ALA B O 1
ATOM 2617 N N . VAL B 1 169 ? -6.457 -16.203 4.934 1 87.62 169 VAL B N 1
ATOM 2618 C CA . VAL B 1 169 ? -6.852 -16 3.543 1 87.62 169 VAL B CA 1
ATOM 2619 C C . VAL B 1 169 ? -8.328 -15.633 3.473 1 87.62 169 VAL B C 1
ATOM 2621 O O . VAL B 1 169 ? -8.711 -14.711 2.756 1 87.62 169 VAL B O 1
ATOM 2624 N N . THR B 1 170 ? -9.094 -16.375 4.195 1 90.69 170 THR B N 1
ATOM 2625 C CA . THR B 1 170 ? -10.531 -16.125 4.195 1 90.69 170 THR B CA 1
ATOM 2626 C C . THR B 1 170 ? -10.844 -14.719 4.699 1 90.69 170 THR B C 1
ATOM 2628 O O . THR B 1 170 ? -11.695 -14.031 4.137 1 90.69 170 THR B O 1
ATOM 2631 N N . THR B 1 171 ? -10.156 -14.352 5.734 1 90.94 171 THR B N 1
ATOM 2632 C CA . THR B 1 171 ? -10.352 -13.016 6.289 1 90.94 171 THR B CA 1
ATOM 2633 C C . THR B 1 171 ? -9.93 -11.945 5.285 1 90.94 171 THR B C 1
ATOM 2635 O O . THR B 1 171 ? -10.617 -10.93 5.129 1 90.94 171 THR B O 1
ATOM 2638 N N . LEU B 1 172 ? -8.82 -12.172 4.598 1 93.12 172 LEU B N 1
ATOM 2639 C CA . LEU B 1 172 ? -8.336 -11.227 3.596 1 93.12 172 LEU B CA 1
ATOM 2640 C C . LEU B 1 172 ? -9.359 -11.047 2.479 1 93.12 172 LEU B C 1
ATOM 2642 O O . LEU B 1 172 ? -9.633 -9.922 2.049 1 93.12 172 LEU B O 1
ATOM 2646 N N . VAL B 1 173 ? -9.906 -12.156 2.064 1 94.94 173 VAL B N 1
ATOM 2647 C CA . VAL B 1 173 ? -10.898 -12.133 0.994 1 94.94 173 VAL B CA 1
ATOM 2648 C C . VAL B 1 173 ? -12.141 -11.375 1.459 1 94.94 173 VAL B C 1
ATOM 2650 O O . VAL B 1 173 ? -12.695 -10.555 0.717 1 94.94 173 VAL B O 1
ATOM 2653 N N . ASP B 1 174 ? -12.555 -11.641 2.674 1 94.31 174 ASP B N 1
ATOM 2654 C CA . ASP B 1 174 ? -13.711 -10.945 3.221 1 94.31 174 ASP B CA 1
ATOM 2655 C C . ASP B 1 174 ? -13.469 -9.438 3.291 1 94.31 174 ASP B C 1
ATOM 2657 O O . ASP B 1 174 ? -14.352 -8.641 2.965 1 94.31 174 ASP B O 1
ATOM 2661 N N . VAL B 1 175 ? -12.289 -9.047 3.701 1 94.44 175 VAL B N 1
ATOM 2662 C CA . VAL B 1 175 ? -11.914 -7.641 3.809 1 94.44 175 VAL B CA 1
ATOM 2663 C C . VAL B 1 175 ? -11.977 -6.98 2.434 1 94.44 175 VAL B C 1
ATOM 2665 O O . VAL B 1 175 ? -12.578 -5.918 2.275 1 94.44 175 VAL B O 1
ATOM 2668 N N . ALA B 1 176 ? -11.367 -7.609 1.469 1 96.69 176 ALA B N 1
ATOM 2669 C CA . ALA B 1 176 ? -11.328 -7.051 0.12 1 96.69 176 ALA B CA 1
ATOM 2670 C C . ALA B 1 176 ? -12.727 -7.031 -0.499 1 96.69 176 ALA B C 1
ATOM 2672 O O . ALA B 1 176 ? -13.094 -6.07 -1.184 1 96.69 176 ALA B O 1
ATOM 2673 N N . TYR B 1 177 ? -13.477 -8.102 -0.281 1 96.19 177 TYR B N 1
ATOM 2674 C CA . TYR B 1 177 ? -14.836 -8.18 -0.804 1 96.19 177 TYR B CA 1
ATOM 2675 C C . TYR B 1 177 ? -15.703 -7.066 -0.222 1 96.19 177 TYR B C 1
ATOM 2677 O O . TYR B 1 177 ? -16.484 -6.43 -0.943 1 96.19 177 TYR B O 1
ATOM 2685 N N . ASP B 1 178 ? -15.641 -6.852 1.089 1 95.44 178 ASP B N 1
ATOM 2686 C CA . ASP B 1 178 ? -16.359 -5.77 1.742 1 95.44 178 ASP B CA 1
ATOM 2687 C C . ASP B 1 178 ? -15.953 -4.41 1.18 1 95.44 178 ASP B C 1
ATOM 2689 O O . ASP B 1 178 ? -16.797 -3.535 0.968 1 95.44 178 ASP B O 1
ATOM 2693 N N . ALA B 1 179 ? -14.672 -4.266 0.924 1 94.94 179 ALA B N 1
ATOM 2694 C CA . ALA B 1 179 ? -14.148 -3.008 0.393 1 94.94 179 ALA B CA 1
ATOM 2695 C C . ALA B 1 179 ? -14.734 -2.715 -0.986 1 94.94 179 ALA B C 1
ATOM 2697 O O . ALA B 1 179 ? -14.828 -1.555 -1.393 1 94.94 179 ALA B O 1
ATOM 2698 N N . LEU B 1 180 ? -15.086 -3.781 -1.732 1 94.62 180 LEU B N 1
ATOM 2699 C CA . LEU B 1 180 ? -15.68 -3.615 -3.057 1 94.62 180 LEU B CA 1
ATOM 2700 C C . LEU B 1 180 ? -17.125 -3.135 -2.955 1 94.62 180 LEU B C 1
ATOM 2702 O O . LEU B 1 180 ? -17.703 -2.695 -3.947 1 94.62 180 LEU B O 1
ATOM 2706 N N . GLY B 1 181 ? -17.641 -3.184 -1.779 1 89.31 181 GLY B N 1
ATOM 2707 C CA . GLY B 1 181 ? -18.969 -2.646 -1.555 1 89.31 181 GLY B CA 1
ATOM 2708 C C . GLY B 1 181 ? -20.062 -3.699 -1.634 1 89.31 181 GLY B C 1
ATOM 2709 O O . GLY B 1 181 ? -21.25 -3.369 -1.735 1 89.31 181 GLY B O 1
ATOM 2710 N N . HIS B 1 182 ? -19.703 -4.922 -1.841 1 77.31 182 HIS B N 1
ATOM 2711 C CA . HIS B 1 182 ? -20.703 -5.973 -1.979 1 77.31 182 HIS B CA 1
ATOM 2712 C C . HIS B 1 182 ? -21.266 -6.391 -0.621 1 77.31 182 HIS B C 1
ATOM 2714 O O . HIS B 1 182 ? -22.156 -7.227 -0.543 1 77.31 182 HIS B O 1
ATOM 2720 N N . SER B 1 183 ? -20.781 -6.105 0.478 1 65.88 183 SER B N 1
ATOM 2721 C CA . SER B 1 183 ? -21.234 -6.57 1.783 1 65.88 183 SER B CA 1
ATOM 2722 C C . SER B 1 183 ? -22.734 -6.406 1.933 1 65.88 183 SER B C 1
ATOM 2724 O O . SER B 1 183 ? -23.328 -5.469 1.383 1 65.88 183 SER B O 1
ATOM 2726 N N . SER B 1 184 ? -23.406 -7.555 2.293 1 49.66 184 SER B N 1
ATOM 2727 C CA . SER B 1 184 ? -24.75 -8.094 2.416 1 49.66 184 SER B CA 1
ATOM 2728 C C . SER B 1 184 ? -25.672 -7.133 3.156 1 49.66 184 SER B C 1
ATOM 2730 O O . SER B 1 184 ? -25.312 -6.625 4.223 1 49.66 184 SER B O 1
ATOM 2732 N N . THR B 1 185 ? -26.375 -6.32 2.613 1 37.19 185 THR B N 1
ATOM 2733 C CA . THR B 1 185 ? -27.688 -5.988 3.166 1 37.19 185 THR B CA 1
ATOM 2734 C C . THR B 1 185 ? -28.281 -7.184 3.898 1 37.19 185 THR B C 1
ATOM 2736 O O . THR B 1 185 ? -28.594 -8.203 3.279 1 37.19 185 THR B O 1
ATOM 2739 N N . HIS B 1 186 ? -27.719 -7.973 4.77 1 28.36 186 HIS B N 1
ATOM 2740 C CA . HIS B 1 186 ? -28.844 -8.609 5.449 1 28.36 186 HIS B CA 1
ATOM 2741 C C . HIS B 1 186 ? -29.703 -7.574 6.176 1 28.36 186 HIS B C 1
ATOM 2743 O O . HIS B 1 186 ? -29.172 -6.672 6.828 1 28.36 186 HIS B O 1
#

Radius of gyration: 20.75 Å; Cα contacts (8 Å, |Δi|>4): 526; chains: 2; bounding box: 56×69×43 Å

Sequence (372 aa):
MPRPTKQQIDDEILDAAAHLFARHGFKETSVQRIADAVGYSKTGLLHRFPTKEALQEAVVERCVGQLREIATTVVTLPAGPDRDRSVISGIARLALGQPGVVALLLSCLLAEPESDFGAALEMIGGEVAAAFGDEPFVDPRRAIRVTGALGALAVASVAMRDCITADAVTTLVDVAYDALGHSSTHMPRPTKQQIDDEILDAAAHLFARHGFKETSVQRIADAVGYSKTGLLHRFPTKEALQEAVVERCVGQLREIATTVVTLPAGPDRDRSVISGIARLALGQPGVVALLLSCLLAEPESDFGAALEMIGGEVAAAFGDEPFVDPRRAIRVTGALGALAVASVAMRDCITADAVTTLVDVAYDALGHSSTH

Secondary structure (DSSP, 8-state):
--PPPHHHHHHHHHHHHHHHHHHH-TTT--HHHHHHHHT--HHHHHHHS-SHHHHHHHHHHHHHHH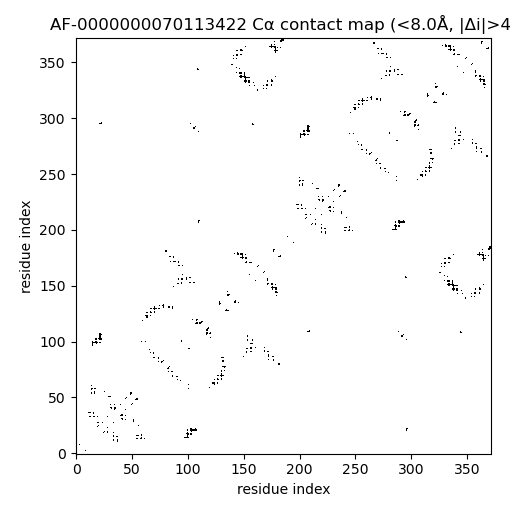HHHHHHHTTTSPTTHHHHHHHHHHHHHHHHH-HHHHHHHHHHHHS-TTSHHHHHHHHHHHHHHHHHSS-TTTSHHHHHHHHHHHHHHHHHHHHTGGG--HHHHHHHHHHHHHHTT-----/--PPPHHHHHHHHHHHHHHHHHHH-TTT--HHHHHHHHT--HHHHHHHS-SHHHHHHHHHHHHHHHHHHHHHHTTTSPTTHHHHHHHHHHHHHHHHH-HHHHHHHHHHHHS-TTSHHHHHHHHHHHHHHHHHSS-TTTSHHHHHHHHHHHHHHHHHHHHTGGG--HHHHHHHHHHHHHHTT-----

Solvent-accessible surface area (backbone atoms only — not comparable to full-atom values): 18862 Å² total; per-residue (Å²): 126,83,78,76,51,74,66,55,50,50,47,52,48,36,25,50,39,24,34,44,32,36,67,54,31,69,86,70,46,49,64,57,58,43,16,60,72,68,73,45,49,54,66,61,46,34,70,77,33,77,39,68,66,52,41,54,50,48,37,53,48,50,54,43,50,54,39,44,50,46,22,61,74,40,62,87,47,60,63,48,67,69,30,43,47,52,43,44,47,48,50,46,53,48,35,68,73,29,53,17,49,42,42,26,52,56,39,19,70,66,40,54,67,89,37,75,41,16,51,51,42,53,56,41,50,52,36,52,37,56,35,52,58,62,58,41,72,73,48,66,71,51,27,44,17,50,41,16,14,52,18,12,40,47,40,25,39,61,76,39,53,90,69,66,45,81,66,39,57,56,49,45,33,51,26,24,43,20,11,55,62,61,59,54,67,70,127,82,76,77,50,73,64,56,48,50,48,52,46,36,25,50,40,23,34,44,33,35,65,54,30,71,87,71,46,51,65,56,59,44,16,61,73,70,72,44,50,52,66,62,46,32,71,77,34,76,40,68,66,51,41,53,50,47,40,52,46,50,54,42,50,54,39,44,50,45,21,63,74,40,62,86,46,62,62,50,67,69,31,44,47,52,43,43,47,49,50,47,52,48,33,67,74,29,52,18,49,42,43,26,52,56,39,19,70,66,40,57,68,87,38,75,41,16,52,49,42,53,56,41,49,53,36,53,36,55,35,54,59,64,56,41,74,72,47,66,69,50,27,44,16,51,41,16,15,50,18,12,39,48,40,24,38,62,74,38,54,89,69,64,45,81,65,40,55,59,50,45,33,49,24,24,41,19,11,55,63,63,59,55,66,67